Protein AF-A0AAD7M834-F1 (afdb_monomer_lite)

Organism: NCBI:txid1033252

Sequence (300 aa):
MHAADDFVYPERQESPEPPQAIPPSRRATVEEVEDEGDPENFGRFVEPFENEEEGRAPAGTPLETGKTLFERMYADQNAKNGTDFGPFRDEEEWDLARWLMKNVNQTGTDEYLKLPIPQNKKANLSFHNNRAFLKKVDQLPTGPDWTCKIVTAAGNRVNEDDELMSEDLELWMRDPVECIKELLSNPVFREHMAYAPERVYGTKEGHGKSRIVDEMWTAEWWWKLQVQSHRQSRNFGRDELQFKTQSVELATVGPEIRGDSPSFVKHFMCIESQRKMFVSNLSEILMKVKVSVYREVKLK

pLDDT: mean 70.76, std 19.9, range [28.44, 92.31]

Structure (mmCIF, N/CA/C/O backbone):
data_AF-A0AAD7M834-F1
#
_entry.id   AF-A0AAD7M834-F1
#
loop_
_atom_site.group_PDB
_atom_site.id
_atom_site.type_symbol
_atom_site.label_atom_id
_atom_site.label_alt_id
_atom_site.label_comp_id
_atom_site.label_asym_id
_atom_site.label_entity_id
_atom_site.label_seq_id
_atom_site.pdbx_PDB_ins_code
_atom_site.Cartn_x
_atom_site.Cartn_y
_atom_site.Cartn_z
_atom_site.occupancy
_atom_site.B_iso_or_equiv
_atom_site.auth_seq_id
_atom_site.auth_comp_id
_atom_site.auth_asym_id
_atom_site.auth_atom_id
_atom_site.pdbx_PDB_model_num
ATOM 1 N N . MET A 1 1 ? 43.448 111.523 -17.445 1.00 43.75 1 MET A N 1
ATOM 2 C CA . MET A 1 1 ? 43.976 111.013 -18.728 1.00 43.75 1 MET A CA 1
ATOM 3 C C . MET A 1 1 ? 45.212 110.177 -18.419 1.00 43.75 1 MET A C 1
ATOM 5 O O . MET A 1 1 ? 46.326 110.662 -18.464 1.00 43.75 1 MET A O 1
ATOM 9 N N . HIS A 1 2 ? 44.959 108.956 -17.975 1.00 30.45 2 HIS A N 1
ATOM 10 C CA . HIS A 1 2 ? 45.870 107.855 -17.642 1.00 30.45 2 HIS A CA 1
ATOM 11 C C . HIS A 1 2 ? 45.029 106.617 -17.993 1.00 30.45 2 HIS A C 1
ATOM 13 O O . HIS A 1 2 ? 43.816 106.681 -17.800 1.00 30.45 2 HIS A O 1
ATOM 19 N N . ALA A 1 3 ? 45.494 105.498 -18.519 1.00 33.12 3 ALA A N 1
ATOM 20 C CA . ALA A 1 3 ? 46.787 104.932 -18.886 1.00 33.12 3 ALA A CA 1
ATOM 21 C C . ALA A 1 3 ? 46.416 103.897 -19.988 1.00 33.12 3 ALA A C 1
ATOM 23 O O . ALA A 1 3 ? 45.283 103.418 -20.008 1.00 33.12 3 ALA A O 1
ATOM 24 N N . ALA A 1 4 ? 47.168 103.720 -21.069 1.00 38.19 4 ALA A N 1
ATOM 25 C CA . ALA A 1 4 ? 48.427 102.984 -21.121 1.00 38.19 4 ALA A CA 1
ATOM 26 C C . ALA A 1 4 ? 48.339 101.581 -20.482 1.00 38.19 4 ALA A C 1
ATOM 28 O O . ALA A 1 4 ? 48.066 101.443 -19.293 1.00 38.19 4 ALA A O 1
ATOM 29 N N . ASP A 1 5 ? 48.643 100.614 -21.345 1.00 36.84 5 ASP A N 1
ATOM 30 C CA . ASP A 1 5 ? 49.403 99.395 -21.087 1.00 36.84 5 ASP A CA 1
ATOM 31 C C . ASP A 1 5 ? 48.684 98.161 -20.526 1.00 36.84 5 ASP A C 1
ATOM 33 O O . ASP A 1 5 ? 48.291 98.067 -19.366 1.00 36.84 5 ASP A O 1
ATOM 37 N N . ASP A 1 6 ? 48.557 97.187 -21.434 1.00 46.09 6 ASP A N 1
ATOM 38 C CA . ASP A 1 6 ? 49.181 95.866 -21.337 1.00 46.09 6 ASP A CA 1
ATOM 39 C C . ASP A 1 6 ? 49.356 95.284 -19.931 1.00 46.09 6 ASP A C 1
ATOM 41 O O . ASP A 1 6 ? 50.267 95.651 -19.189 1.00 46.09 6 ASP A O 1
ATOM 45 N N . PHE A 1 7 ? 48.616 94.206 -19.655 1.00 33.44 7 PHE A N 1
ATOM 46 C CA . PHE A 1 7 ? 49.244 93.060 -19.006 1.00 33.44 7 PHE A CA 1
ATOM 47 C C . PHE A 1 7 ? 48.598 91.732 -19.415 1.00 33.44 7 PHE A C 1
ATOM 49 O O . PHE A 1 7 ? 47.381 91.554 -19.395 1.00 33.44 7 PHE A O 1
ATOM 56 N N . VAL A 1 8 ? 49.471 90.807 -19.802 1.00 39.09 8 VAL A N 1
ATOM 57 C CA . VAL A 1 8 ? 49.214 89.445 -20.273 1.00 39.09 8 VAL A CA 1
ATOM 58 C C . VAL A 1 8 ? 48.959 88.506 -19.082 1.00 39.09 8 VAL A C 1
ATOM 60 O O . VAL A 1 8 ? 49.712 88.509 -18.114 1.00 39.09 8 VAL A O 1
ATOM 63 N N . TYR A 1 9 ? 47.870 87.741 -19.226 1.00 39.50 9 TYR A N 1
ATOM 64 C CA . TYR A 1 9 ? 47.343 86.527 -18.570 1.00 39.50 9 TYR A CA 1
ATOM 65 C C . TYR A 1 9 ? 47.918 85.991 -17.246 1.00 39.50 9 TYR A C 1
ATOM 67 O O . TYR A 1 9 ? 49.121 85.814 -17.069 1.00 39.50 9 TYR A O 1
ATOM 75 N N . PRO A 1 10 ? 47.004 85.442 -16.429 1.00 36.62 10 PRO A N 1
ATOM 76 C CA . PRO A 1 10 ? 47.125 84.033 -16.070 1.00 36.62 10 PRO A CA 1
ATOM 77 C C . PRO A 1 10 ? 45.931 83.198 -16.544 1.00 36.62 10 PRO A C 1
ATOM 79 O O . PRO A 1 10 ? 44.777 83.624 -16.551 1.00 36.62 10 PRO A O 1
ATOM 82 N N . GLU A 1 11 ? 46.256 81.981 -16.954 1.00 41.50 11 GLU A N 1
ATOM 83 C CA . GLU A 1 11 ? 45.345 80.984 -17.484 1.00 41.50 11 GLU A CA 1
ATOM 84 C C . GLU A 1 11 ? 44.675 80.166 -16.367 1.00 41.50 11 GLU A C 1
ATOM 86 O O . GLU A 1 11 ? 45.295 79.821 -15.361 1.00 41.50 11 GLU A O 1
ATOM 91 N N . ARG A 1 12 ? 43.426 79.787 -16.663 1.00 40.38 12 ARG A N 1
ATOM 92 C CA . ARG A 1 12 ? 42.650 78.649 -16.149 1.00 40.38 12 ARG A CA 1
ATOM 93 C C . ARG A 1 12 ? 41.970 78.782 -14.778 1.00 40.38 12 ARG A C 1
ATOM 95 O O . ARG A 1 12 ? 42.519 78.433 -13.739 1.00 40.38 12 ARG A O 1
ATOM 102 N N . GLN A 1 13 ? 40.663 79.032 -14.845 1.00 33.34 13 GLN A N 1
ATOM 103 C CA . GLN A 1 13 ? 39.681 78.179 -14.169 1.00 33.34 13 GLN A CA 1
ATOM 104 C C . GLN A 1 13 ? 38.614 77.774 -15.195 1.00 33.34 13 GLN A C 1
ATOM 106 O O . GLN A 1 13 ? 37.904 78.623 -15.730 1.00 33.34 13 GLN A O 1
ATOM 111 N N . GLU A 1 14 ? 38.555 76.481 -15.523 1.00 43.56 14 GLU A N 1
ATOM 112 C CA . GLU A 1 14 ? 37.453 75.909 -16.301 1.00 43.56 14 GLU A CA 1
ATOM 113 C C . GLU A 1 14 ? 36.142 76.078 -15.521 1.00 43.56 14 GLU A C 1
ATOM 115 O O . GLU A 1 14 ? 36.069 75.830 -14.317 1.00 43.56 14 GLU A O 1
ATOM 120 N N . SER A 1 15 ? 35.125 76.569 -16.231 1.00 43.34 15 SER A N 1
ATOM 121 C CA . SER A 1 15 ? 33.755 76.741 -15.747 1.00 43.34 15 SER A CA 1
ATOM 122 C C . SER A 1 15 ? 33.087 75.394 -15.428 1.00 43.34 15 SER A C 1
ATOM 124 O O . SER A 1 15 ? 33.488 74.367 -15.973 1.00 43.34 15 SER A O 1
ATOM 126 N N . PRO A 1 16 ? 32.073 75.386 -14.545 1.00 42.94 16 PRO A N 1
ATOM 127 C CA . PRO A 1 16 ? 31.592 74.176 -13.891 1.00 42.94 16 PRO A CA 1
ATOM 128 C C . PRO A 1 16 ? 30.799 73.272 -14.838 1.00 42.94 16 PRO A C 1
ATOM 130 O O . PRO A 1 16 ? 29.884 73.721 -15.531 1.00 42.94 16 PRO A O 1
ATOM 133 N N . GLU A 1 17 ? 31.120 71.980 -14.810 1.00 44.25 17 GLU A N 1
ATOM 134 C CA . GLU A 1 17 ? 30.307 70.931 -15.420 1.00 44.25 17 GLU A CA 1
ATOM 135 C C . GLU A 1 17 ? 28.978 70.767 -14.639 1.00 44.25 17 GLU A C 1
ATOM 137 O O . GLU A 1 17 ? 28.987 70.743 -13.403 1.00 44.25 17 GLU A O 1
ATOM 142 N N . PRO A 1 18 ? 27.822 70.684 -15.325 1.00 49.03 18 PRO A N 1
ATOM 143 C CA . PRO A 1 18 ? 26.507 70.498 -14.705 1.00 49.03 18 PRO A CA 1
ATOM 144 C C . PRO A 1 18 ? 26.329 69.095 -14.067 1.00 49.03 18 PRO A C 1
ATOM 146 O O . PRO A 1 18 ? 27.064 68.163 -14.384 1.00 49.03 18 PRO A O 1
ATOM 149 N N . PRO A 1 19 ? 25.374 68.937 -13.127 1.00 46.00 19 PRO A N 1
ATOM 150 C CA . PRO A 1 19 ? 25.496 68.055 -11.961 1.00 46.00 19 PRO A CA 1
ATOM 151 C C . PRO A 1 19 ? 25.431 66.543 -12.223 1.00 46.00 19 PRO A C 1
ATOM 153 O O . PRO A 1 19 ? 24.662 66.047 -13.044 1.00 46.00 19 PRO A O 1
ATOM 156 N N . GLN A 1 20 ? 26.200 65.815 -11.406 1.00 42.91 20 GLN A N 1
ATOM 157 C CA . GLN A 1 20 ? 26.278 64.358 -11.354 1.00 42.91 20 GLN A CA 1
ATOM 158 C C . GLN A 1 20 ? 25.002 63.672 -10.822 1.00 42.91 20 GLN A C 1
ATOM 160 O O . GLN A 1 20 ? 24.397 64.106 -9.845 1.00 42.91 20 GLN A O 1
ATOM 165 N N . ALA A 1 21 ? 24.718 62.527 -11.454 1.00 42.59 21 ALA A N 1
ATOM 166 C CA . ALA A 1 21 ? 24.094 61.293 -10.961 1.00 42.59 21 ALA A CA 1
ATOM 167 C C . ALA A 1 21 ? 22.725 61.360 -10.250 1.00 42.59 21 ALA A C 1
ATOM 169 O O . ALA A 1 21 ? 22.626 61.477 -9.030 1.00 42.59 21 ALA A O 1
ATOM 170 N N . ILE A 1 22 ? 21.667 61.056 -11.011 1.00 45.75 22 ILE A N 1
ATOM 171 C CA . ILE A 1 22 ? 20.487 60.369 -10.465 1.00 45.75 22 ILE A CA 1
ATOM 172 C C . ILE A 1 22 ? 20.810 58.861 -10.483 1.00 45.75 22 ILE A C 1
ATOM 174 O O . ILE A 1 22 ? 21.194 58.350 -11.538 1.00 45.75 22 ILE A O 1
ATOM 178 N N . PRO A 1 23 ? 20.709 58.134 -9.354 1.00 43.78 23 PRO A N 1
ATOM 179 C CA . PRO A 1 23 ? 21.018 56.706 -9.310 1.00 43.78 23 PRO A CA 1
ATOM 180 C C . PRO A 1 23 ? 20.071 55.905 -10.220 1.00 43.78 23 PRO A C 1
ATOM 182 O O . PRO A 1 23 ? 18.910 56.295 -10.382 1.00 43.78 23 PRO A O 1
ATOM 185 N N . PRO A 1 24 ? 20.524 54.775 -10.799 1.00 44.12 24 PRO A N 1
ATOM 186 C CA . PRO A 1 24 ? 19.684 53.963 -11.663 1.00 44.12 24 PRO A CA 1
ATOM 187 C C . PRO A 1 24 ? 18.458 53.487 -10.884 1.00 44.12 24 PRO A C 1
ATOM 189 O O . PRO A 1 24 ? 18.555 52.837 -9.841 1.00 44.12 24 PRO A O 1
ATOM 192 N N . SER A 1 25 ? 17.289 53.838 -11.411 1.00 43.69 25 SER A N 1
ATOM 193 C CA . SER A 1 25 ? 16.015 53.280 -10.990 1.00 43.69 25 SER A CA 1
ATOM 194 C C . SER A 1 25 ? 16.097 51.753 -11.048 1.00 43.69 25 SER A C 1
ATOM 196 O O . SER A 1 25 ? 16.336 51.176 -12.106 1.00 43.69 25 SER A O 1
ATOM 198 N N . ARG A 1 26 ? 15.881 51.086 -9.911 1.00 48.75 26 ARG A N 1
ATOM 199 C CA . ARG A 1 26 ? 15.680 49.631 -9.816 1.00 48.75 26 ARG A CA 1
ATOM 200 C C . ARG A 1 26 ? 14.283 49.246 -10.314 1.00 48.75 26 ARG A C 1
ATOM 202 O O . ARG A 1 26 ? 13.520 48.603 -9.596 1.00 48.75 26 ARG A O 1
ATOM 209 N N . ARG A 1 27 ? 13.916 49.676 -11.519 1.00 42.44 27 ARG A N 1
ATOM 210 C CA . ARG A 1 27 ? 12.723 49.175 -12.204 1.00 42.44 27 ARG A CA 1
ATOM 211 C C . ARG A 1 27 ? 13.181 48.199 -13.269 1.00 42.44 27 ARG A C 1
ATOM 213 O O . ARG A 1 27 ? 13.916 48.579 -14.169 1.00 42.44 27 ARG A O 1
ATOM 220 N N . ALA A 1 28 ? 12.758 46.950 -13.120 1.00 33.91 28 ALA A N 1
ATOM 221 C CA . ALA A 1 28 ? 12.917 45.937 -14.144 1.00 33.91 28 ALA A CA 1
ATOM 222 C C . ALA A 1 28 ? 12.207 46.407 -15.421 1.00 33.91 28 ALA A C 1
ATOM 224 O O . ALA A 1 28 ? 10.997 46.637 -15.411 1.00 33.91 28 ALA A O 1
ATOM 225 N N . THR A 1 29 ? 12.968 46.590 -16.493 1.00 42.19 29 THR A N 1
ATOM 226 C CA . THR A 1 29 ? 12.444 46.690 -17.853 1.00 42.19 29 THR A CA 1
ATOM 227 C C . THR A 1 29 ? 12.335 45.262 -18.374 1.00 42.19 29 THR A C 1
ATOM 229 O O . THR A 1 29 ? 13.333 44.548 -18.413 1.00 42.19 29 THR A O 1
ATOM 232 N N . VAL A 1 30 ? 11.118 44.828 -18.691 1.00 38.31 30 VAL A N 1
ATOM 233 C CA . VAL A 1 30 ? 10.863 43.557 -19.376 1.00 38.31 30 VAL A CA 1
ATOM 234 C C . VAL A 1 30 ? 11.116 43.817 -20.857 1.00 38.31 30 VAL A C 1
ATOM 236 O O . VAL A 1 30 ? 10.394 44.607 -21.461 1.00 38.31 30 VAL A O 1
ATOM 239 N N . GLU A 1 31 ? 12.166 43.224 -21.421 1.00 44.56 31 GLU A N 1
ATOM 240 C CA . GLU A 1 31 ? 12.222 43.022 -22.870 1.00 44.56 31 GLU A CA 1
ATOM 241 C C . GLU A 1 31 ? 11.173 41.958 -23.213 1.00 44.56 31 GLU A C 1
ATOM 243 O O . GLU A 1 31 ? 11.179 40.874 -22.625 1.00 44.56 31 GLU A O 1
ATOM 248 N N . GLU A 1 32 ? 10.236 42.282 -24.107 1.00 46.28 32 GLU A N 1
ATOM 249 C CA . GLU A 1 32 ? 9.358 41.281 -24.713 1.00 46.28 32 GLU A CA 1
ATOM 250 C C . GLU A 1 32 ? 10.222 40.380 -25.598 1.00 46.28 32 GLU A C 1
ATOM 252 O O . GLU A 1 32 ? 10.654 40.769 -26.682 1.00 46.28 32 GLU A O 1
ATOM 257 N N . VAL A 1 33 ? 10.515 39.183 -25.095 1.00 50.09 33 VAL A N 1
ATOM 258 C CA . VAL A 1 33 ? 10.986 38.069 -25.914 1.00 50.09 33 VAL A CA 1
ATOM 259 C C . VAL A 1 33 ? 9.776 37.600 -26.719 1.00 50.09 33 VAL A C 1
ATOM 261 O O . VAL A 1 33 ? 8.712 37.391 -26.137 1.00 50.09 33 VAL A O 1
ATOM 264 N N . GLU A 1 34 ? 9.908 37.484 -28.043 1.00 40.78 34 GLU A N 1
ATOM 265 C CA . GLU A 1 34 ? 8.878 36.853 -28.872 1.00 40.78 34 GLU A CA 1
ATOM 266 C C . GLU A 1 34 ? 8.573 35.464 -28.293 1.00 40.78 34 GLU A C 1
ATOM 268 O O . GLU A 1 34 ? 9.474 34.644 -28.117 1.00 40.78 34 GLU A O 1
ATOM 273 N N . ASP A 1 35 ? 7.309 35.245 -27.931 1.00 47.53 35 ASP A N 1
ATOM 274 C CA . ASP A 1 35 ? 6.826 34.025 -27.285 1.00 47.53 35 ASP A CA 1
ATOM 275 C C . ASP A 1 35 ? 6.814 32.892 -28.330 1.00 47.53 35 ASP A C 1
ATOM 277 O O . ASP A 1 35 ? 5.807 32.613 -28.989 1.00 47.53 35 ASP A O 1
ATOM 281 N N . GLU A 1 36 ? 7.979 32.284 -28.572 1.00 53.91 36 GLU A N 1
ATOM 282 C CA . GLU A 1 36 ? 8.093 31.056 -29.357 1.00 53.91 36 GLU A CA 1
ATOM 283 C C . GLU A 1 36 ? 7.497 29.886 -28.565 1.00 53.91 36 GLU A C 1
ATOM 285 O O . GLU A 1 36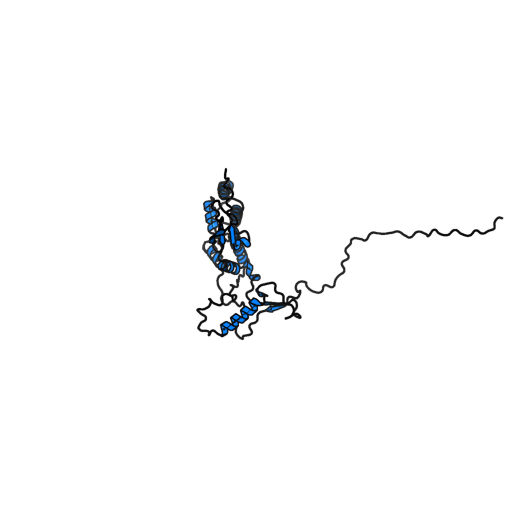 ? 8.197 29.130 -27.897 1.00 53.91 36 GLU A O 1
ATOM 290 N N . GLY A 1 37 ? 6.187 29.707 -28.723 1.00 46.44 37 GLY A N 1
ATOM 291 C CA . GLY A 1 37 ? 5.510 28.429 -28.537 1.00 46.44 37 GLY A CA 1
ATOM 292 C C . GLY A 1 37 ? 5.131 28.073 -27.099 1.00 46.44 37 GLY A C 1
ATOM 293 O O . GLY A 1 37 ? 5.890 28.209 -26.149 1.00 46.44 37 GLY A O 1
ATOM 294 N N . ASP A 1 38 ? 3.917 27.545 -26.985 1.00 43.41 38 ASP A N 1
ATOM 295 C CA . ASP A 1 38 ? 3.348 26.916 -25.797 1.00 43.41 38 ASP A CA 1
ATOM 296 C C . ASP A 1 38 ? 4.369 25.994 -25.073 1.00 43.41 38 ASP A C 1
ATOM 298 O O . ASP A 1 38 ? 4.864 25.033 -25.679 1.00 43.41 38 ASP A O 1
ATOM 302 N N . PRO A 1 39 ? 4.711 26.249 -23.793 1.00 44.94 39 PRO A N 1
ATOM 303 C CA . PRO A 1 39 ? 5.730 25.498 -23.056 1.00 44.94 39 PRO A CA 1
ATOM 304 C C . PRO A 1 39 ? 5.353 24.035 -22.758 1.00 44.94 39 PRO A C 1
ATOM 306 O O . PRO A 1 39 ? 6.170 23.302 -22.196 1.00 44.94 39 PRO A O 1
ATOM 309 N N . GLU A 1 40 ? 4.162 23.567 -23.141 1.00 48.12 40 GLU A N 1
ATOM 310 C CA . GLU A 1 40 ? 3.735 22.178 -22.925 1.00 48.12 40 GLU A CA 1
ATOM 311 C C . GLU A 1 40 ? 4.272 21.167 -23.961 1.00 48.12 40 GLU A C 1
ATOM 313 O O . GLU A 1 40 ? 4.114 19.962 -23.766 1.00 48.12 40 GLU A O 1
ATOM 318 N N . ASN A 1 41 ? 4.965 21.597 -25.028 1.00 47.25 41 ASN A N 1
ATOM 319 C CA . ASN A 1 41 ? 5.434 20.689 -26.090 1.00 47.25 41 ASN A CA 1
ATOM 320 C C . ASN A 1 41 ? 6.935 20.799 -26.424 1.00 47.25 41 ASN A C 1
ATOM 322 O O . ASN A 1 41 ? 7.334 20.822 -27.592 1.00 47.25 41 ASN A O 1
ATOM 326 N N . PHE A 1 42 ? 7.801 20.804 -25.408 1.00 49.34 42 PHE A N 1
ATOM 327 C CA . PHE A 1 42 ? 9.224 20.517 -25.618 1.00 49.34 42 PHE A CA 1
ATOM 328 C C . PHE A 1 42 ? 9.421 19.041 -26.039 1.00 49.34 42 PHE A C 1
ATOM 330 O O . PHE A 1 42 ? 9.622 18.154 -25.216 1.00 49.34 42 PHE A O 1
ATOM 337 N N . GLY A 1 43 ? 9.369 18.768 -27.345 1.00 62.16 43 GLY A N 1
ATOM 338 C CA . GLY A 1 43 ? 10.177 17.749 -28.032 1.00 62.16 43 GLY A CA 1
ATOM 339 C C . GLY A 1 43 ? 9.942 16.253 -27.762 1.00 62.16 43 GLY A C 1
ATOM 340 O O . GLY A 1 43 ? 10.556 15.438 -28.444 1.00 62.16 43 GLY A O 1
ATOM 341 N N . ARG A 1 44 ? 9.076 15.823 -26.840 1.00 81.56 44 ARG A N 1
ATOM 342 C CA . ARG A 1 44 ? 8.930 14.388 -26.515 1.00 81.56 44 ARG A CA 1
ATOM 343 C C . ARG A 1 44 ? 8.188 13.622 -27.620 1.00 81.56 44 ARG A C 1
ATOM 345 O O . ARG A 1 44 ? 6.966 13.529 -27.625 1.00 81.56 44 ARG A O 1
ATOM 352 N N . PHE A 1 45 ? 8.928 13.044 -28.562 1.00 87.44 45 PHE A N 1
ATOM 353 C CA . PHE A 1 45 ? 8.375 12.165 -29.591 1.00 87.44 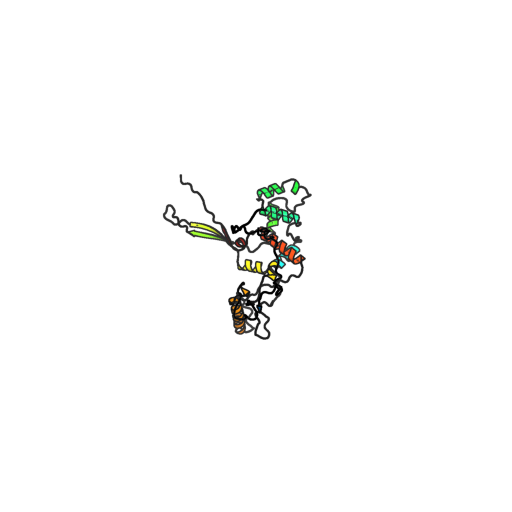45 PHE A CA 1
ATOM 354 C C . PHE A 1 45 ? 8.299 10.729 -29.064 1.00 87.44 45 PHE A C 1
ATOM 356 O O . PHE A 1 45 ? 9.329 10.136 -28.742 1.00 87.44 45 PHE A O 1
ATOM 363 N N . VAL A 1 46 ? 7.085 10.180 -28.983 1.00 88.19 46 VAL A N 1
ATOM 364 C CA . VAL A 1 46 ? 6.822 8.807 -28.533 1.00 88.19 46 VAL A CA 1
ATOM 365 C C . VAL A 1 46 ? 6.530 7.925 -29.744 1.00 88.19 46 VAL A C 1
ATOM 367 O O . VAL A 1 46 ? 5.584 8.164 -30.490 1.00 88.19 46 VAL A O 1
ATOM 370 N N . GLU A 1 47 ? 7.351 6.900 -29.932 1.00 89.12 47 GLU A N 1
ATOM 371 C CA . GLU A 1 47 ? 7.134 5.794 -30.858 1.00 89.12 47 GLU A CA 1
ATOM 372 C C . GLU A 1 47 ? 6.516 4.624 -30.067 1.00 89.12 47 GLU A C 1
ATOM 374 O O . GLU A 1 47 ? 7.206 4.015 -29.235 1.00 89.12 47 GLU A O 1
ATOM 379 N N . PRO A 1 48 ? 5.218 4.324 -30.270 1.00 87.12 48 PRO A N 1
ATOM 380 C CA . PRO A 1 48 ? 4.558 3.213 -29.598 1.00 87.12 48 PRO A CA 1
ATOM 381 C C . PRO A 1 48 ? 5.034 1.871 -30.164 1.00 87.12 48 PRO A C 1
ATOM 383 O O . PRO A 1 48 ? 5.471 1.774 -31.311 1.00 87.12 48 PRO A O 1
ATOM 386 N N . PHE A 1 49 ? 4.921 0.806 -29.371 1.00 84.44 49 PHE A N 1
ATOM 387 C CA . PHE A 1 49 ? 5.162 -0.547 -29.866 1.00 84.44 49 PHE A CA 1
ATOM 388 C C . PHE A 1 49 ? 4.026 -1.002 -30.788 1.00 84.44 49 PHE A C 1
ATOM 390 O O . PHE A 1 49 ? 2.962 -1.424 -30.330 1.00 84.44 49 PHE A O 1
ATOM 397 N N . GLU A 1 50 ? 4.265 -0.943 -32.094 1.00 80.44 50 GLU A N 1
ATOM 398 C CA . GLU A 1 50 ? 3.354 -1.477 -33.103 1.00 80.44 50 GLU A CA 1
ATOM 399 C C . GLU A 1 50 ? 3.665 -2.951 -33.387 1.00 80.44 50 GLU A C 1
ATOM 401 O O . GLU A 1 50 ? 4.819 -3.358 -33.543 1.00 80.44 50 GLU A O 1
ATOM 406 N N . ASN A 1 51 ? 2.621 -3.777 -33.465 1.00 68.44 51 ASN A N 1
ATOM 407 C CA . ASN A 1 51 ? 2.780 -5.153 -33.912 1.00 68.44 51 ASN A CA 1
ATOM 408 C C . ASN A 1 51 ? 2.825 -5.185 -35.440 1.00 68.44 51 ASN A C 1
ATOM 410 O O . ASN A 1 51 ? 1.835 -4.879 -36.095 1.00 68.44 51 ASN A O 1
ATOM 414 N N . GLU A 1 52 ? 3.936 -5.649 -36.000 1.00 65.00 52 GLU A N 1
ATOM 415 C CA . GLU A 1 52 ? 4.113 -5.796 -37.453 1.00 65.00 52 GLU A CA 1
ATOM 416 C C . GLU A 1 52 ? 3.310 -6.972 -38.063 1.00 65.00 52 GLU A C 1
ATOM 418 O O . GLU A 1 52 ? 3.353 -7.197 -39.269 1.00 65.00 52 GLU A O 1
ATOM 423 N N . GLU A 1 53 ? 2.598 -7.762 -37.249 1.00 64.06 53 GLU A N 1
ATOM 424 C CA . GLU A 1 53 ? 1.870 -8.961 -37.686 1.00 64.06 53 GLU A CA 1
ATOM 425 C C . GLU A 1 53 ? 0.364 -8.679 -37.821 1.00 64.06 53 GLU A C 1
ATOM 427 O O . GLU A 1 53 ? -0.321 -8.394 -36.833 1.00 64.06 53 GLU A O 1
ATOM 432 N N . GLU A 1 54 ? -0.156 -8.788 -39.049 1.00 57.78 54 GLU A N 1
ATOM 433 C CA . GLU A 1 54 ? -1.579 -8.600 -39.349 1.00 57.78 54 GLU A CA 1
ATOM 434 C C . GLU A 1 54 ? -2.459 -9.523 -38.487 1.00 57.78 54 GLU A C 1
ATOM 436 O O . GLU A 1 54 ? -2.316 -10.746 -38.487 1.00 57.78 54 GLU A O 1
ATOM 441 N N . GLY A 1 55 ? -3.395 -8.923 -37.743 1.00 61.75 55 GLY A N 1
ATOM 442 C CA . GLY A 1 55 ? -4.363 -9.640 -36.908 1.00 61.75 55 GLY A CA 1
ATOM 443 C C . GLY A 1 55 ? -3.963 -9.841 -35.442 1.00 61.75 55 GLY A C 1
ATOM 444 O O . GLY A 1 55 ? -4.756 -10.408 -34.687 1.00 61.75 55 GLY A O 1
ATOM 445 N N . ARG A 1 56 ? -2.789 -9.366 -34.997 1.00 68.38 56 ARG A N 1
ATOM 446 C CA . ARG A 1 56 ? -2.401 -9.396 -33.576 1.00 68.38 56 ARG A CA 1
ATOM 447 C C . ARG A 1 56 ? -2.649 -8.046 -32.895 1.00 68.38 56 ARG A C 1
ATOM 449 O O . ARG A 1 56 ? -2.073 -7.033 -33.281 1.00 68.38 56 ARG A O 1
ATOM 456 N N . ALA A 1 57 ? -3.447 -8.049 -31.827 1.00 70.81 57 ALA A N 1
ATOM 457 C CA . ALA A 1 57 ? -3.750 -6.852 -31.042 1.00 70.81 57 ALA A CA 1
ATOM 458 C C . ALA A 1 57 ? -2.483 -6.220 -30.425 1.00 70.81 57 ALA A C 1
ATOM 460 O O . ALA A 1 57 ? -1.655 -6.986 -29.920 1.00 70.81 57 ALA A O 1
ATOM 461 N N . PRO A 1 58 ? -2.328 -4.877 -30.441 1.00 78.94 58 PRO A N 1
ATOM 462 C CA . PRO A 1 58 ? -1.161 -4.166 -29.905 1.00 78.94 58 PRO A CA 1
ATOM 463 C C . PRO A 1 58 ? -0.739 -4.623 -28.504 1.00 78.94 58 PRO A C 1
ATOM 465 O O . PRO A 1 58 ? -1.564 -5.096 -27.714 1.00 78.94 58 PRO A O 1
ATOM 468 N N . ALA A 1 59 ? 0.543 -4.457 -28.171 1.00 82.00 59 ALA A N 1
ATOM 469 C CA . ALA A 1 59 ? 1.018 -4.670 -26.804 1.00 82.00 59 ALA A CA 1
ATOM 470 C C . ALA A 1 59 ? 0.180 -3.851 -25.804 1.00 82.00 59 ALA A C 1
ATOM 472 O O . ALA A 1 59 ? -0.219 -2.729 -26.100 1.00 82.00 59 ALA A O 1
ATOM 473 N N . GLY A 1 60 ? -0.114 -4.429 -24.638 1.00 78.31 60 GLY A N 1
ATOM 474 C CA . GLY A 1 60 ? -0.960 -3.790 -23.629 1.00 78.31 60 GLY A CA 1
ATOM 475 C C . GLY A 1 60 ? -2.466 -3.836 -23.913 1.00 78.31 60 GLY A C 1
ATOM 476 O O . GLY A 1 60 ? -3.230 -3.368 -23.079 1.00 78.31 60 GLY A O 1
ATOM 477 N N . THR A 1 61 ? -2.924 -4.423 -25.029 1.00 81.19 61 THR A N 1
ATOM 478 C CA . THR A 1 61 ? -4.369 -4.589 -25.268 1.00 81.19 61 THR A CA 1
ATOM 479 C C . THR A 1 61 ? -4.982 -5.529 -24.220 1.00 81.19 61 THR A C 1
ATOM 481 O O . THR A 1 61 ? -4.501 -6.661 -24.080 1.00 81.19 61 THR A O 1
ATOM 484 N N . PRO A 1 62 ? -6.067 -5.130 -23.530 1.00 78.06 62 PRO A N 1
ATOM 485 C CA . PRO A 1 62 ? -6.765 -6.000 -22.591 1.00 78.06 62 PRO A CA 1
ATOM 486 C C . PRO A 1 62 ? -7.262 -7.279 -23.258 1.00 78.06 62 PRO A C 1
ATOM 488 O O . PRO A 1 62 ? -7.996 -7.235 -24.246 1.00 78.06 62 PRO A O 1
ATOM 491 N N . LEU A 1 63 ? -6.886 -8.424 -22.689 1.00 79.62 63 LEU A N 1
ATOM 492 C CA . LEU A 1 63 ? -7.358 -9.736 -23.144 1.00 79.62 63 LEU A CA 1
ATOM 493 C C . LEU A 1 63 ? -8.696 -10.117 -22.505 1.00 79.62 63 LEU A C 1
ATOM 495 O O . LEU A 1 63 ? -9.535 -10.746 -23.145 1.00 79.62 63 LEU A O 1
ATOM 499 N N . GLU A 1 64 ? -8.894 -9.734 -21.245 1.00 79.00 64 GLU A N 1
ATOM 500 C CA . GLU A 1 64 ? -10.077 -10.059 -20.457 1.00 79.00 64 GLU A CA 1
ATOM 501 C C . GLU A 1 64 ? -10.356 -8.939 -19.450 1.00 79.00 64 GLU A C 1
ATOM 503 O O . GLU A 1 64 ? -9.451 -8.225 -19.016 1.00 79.00 64 GLU A O 1
ATOM 508 N N . THR A 1 65 ? -11.621 -8.790 -19.066 1.00 80.25 65 THR A N 1
ATOM 509 C CA . THR A 1 65 ? -12.043 -7.912 -17.973 1.00 80.25 65 THR A CA 1
ATOM 510 C C . THR A 1 65 ? -12.279 -8.733 -16.713 1.00 80.25 65 THR A C 1
ATOM 512 O O . THR A 1 65 ? -13.109 -9.641 -16.715 1.00 80.25 65 THR A O 1
ATOM 515 N N . GLY A 1 66 ? -11.608 -8.380 -15.620 1.00 80.19 66 GLY A N 1
ATOM 516 C CA . GLY A 1 66 ? -11.776 -9.027 -14.322 1.00 80.19 66 GLY A CA 1
ATOM 517 C C . GLY A 1 66 ? -11.898 -8.010 -13.196 1.00 80.19 66 GLY A C 1
ATOM 518 O O . GLY A 1 66 ? -11.508 -6.857 -13.350 1.00 80.19 66 GLY A O 1
ATOM 519 N N . LYS A 1 67 ? -12.425 -8.454 -12.047 1.00 81.94 67 LYS A N 1
ATOM 520 C CA . LYS A 1 67 ? -12.492 -7.607 -10.851 1.00 81.94 67 LYS A CA 1
ATOM 521 C C . LYS A 1 67 ? -11.127 -7.494 -10.182 1.00 81.94 67 LYS A C 1
ATOM 523 O O . LYS A 1 67 ? -10.556 -8.533 -9.810 1.00 81.94 67 LYS A O 1
ATOM 528 N N . THR A 1 68 ? -10.660 -6.268 -9.960 1.00 84.88 68 THR A N 1
ATOM 529 C CA . THR A 1 68 ? -9.409 -5.989 -9.235 1.00 84.88 68 THR A CA 1
ATOM 530 C C . THR A 1 68 ? -9.525 -6.345 -7.752 1.00 84.88 68 THR A C 1
ATOM 532 O O . THR A 1 68 ? -10.624 -6.551 -7.227 1.00 84.88 68 THR A O 1
ATOM 535 N N . LEU A 1 69 ? -8.391 -6.423 -7.046 1.00 84.06 69 LEU A N 1
ATOM 536 C CA . LEU A 1 69 ? -8.381 -6.638 -5.593 1.00 84.06 69 LEU A CA 1
ATOM 537 C C . LEU A 1 69 ? -9.226 -5.585 -4.862 1.00 84.06 69 LEU A C 1
ATOM 539 O O . LEU A 1 69 ? -10.054 -5.922 -4.018 1.00 84.06 69 LEU A O 1
ATOM 543 N N . PHE A 1 70 ? -9.045 -4.318 -5.227 1.00 82.75 70 PHE A N 1
ATOM 544 C CA . PHE A 1 70 ? -9.749 -3.200 -4.616 1.00 82.75 70 PHE A CA 1
ATOM 545 C C . PHE A 1 70 ? -11.254 -3.263 -4.904 1.00 82.75 70 PHE A C 1
ATOM 547 O O . PHE A 1 70 ? -12.057 -3.096 -3.990 1.00 82.75 70 PHE A O 1
ATOM 554 N N . GLU A 1 71 ? -11.667 -3.582 -6.132 1.00 84.50 71 GLU A N 1
ATOM 555 C CA . GLU A 1 71 ? -13.090 -3.745 -6.468 1.00 84.50 71 GLU A CA 1
ATOM 556 C C . GLU A 1 71 ? -13.763 -4.870 -5.676 1.00 84.50 71 GLU A C 1
ATOM 558 O O . GLU A 1 71 ? -14.936 -4.761 -5.313 1.00 84.50 71 GLU A O 1
ATOM 563 N N . ARG A 1 72 ? -13.029 -5.949 -5.375 1.00 86.19 72 ARG A N 1
ATOM 564 C CA . ARG A 1 72 ? -13.522 -7.015 -4.490 1.00 86.19 72 ARG A CA 1
ATOM 565 C C . ARG A 1 72 ? -13.659 -6.522 -3.055 1.00 86.19 72 ARG A C 1
ATOM 567 O O . ARG A 1 72 ? -14.710 -6.733 -2.463 1.00 86.19 72 ARG A O 1
ATOM 574 N N . MET A 1 73 ? -12.658 -5.810 -2.531 1.00 83.25 73 MET A N 1
ATOM 575 C CA . MET A 1 73 ? -12.731 -5.206 -1.194 1.00 83.25 73 MET A CA 1
ATOM 576 C C . MET A 1 73 ? -13.934 -4.267 -1.066 1.00 83.25 73 MET A C 1
ATOM 578 O O . MET A 1 73 ? -14.662 -4.336 -0.078 1.00 83.25 73 MET A O 1
ATOM 582 N N . TYR A 1 74 ? -14.183 -3.446 -2.089 1.00 81.31 74 TYR A N 1
ATOM 583 C CA . TYR A 1 74 ? -15.351 -2.573 -2.141 1.00 81.31 74 TYR A CA 1
ATOM 584 C C . TYR A 1 74 ? -16.661 -3.366 -2.104 1.00 81.31 74 TYR A C 1
ATOM 586 O O . TYR A 1 74 ? -17.548 -3.087 -1.296 1.00 81.31 74 TYR A O 1
ATOM 594 N N . ALA A 1 75 ? -16.779 -4.390 -2.954 1.00 83.62 75 ALA A N 1
ATOM 595 C CA . ALA A 1 75 ? -17.958 -5.246 -2.989 1.00 83.62 75 ALA A CA 1
ATOM 596 C C . ALA A 1 75 ? -18.208 -5.938 -1.636 1.00 83.62 75 ALA A C 1
ATOM 598 O O . ALA A 1 75 ? -19.352 -5.993 -1.185 1.00 83.62 75 ALA A O 1
ATOM 599 N N . ASP A 1 76 ? -17.152 -6.405 -0.967 1.00 83.44 76 ASP A N 1
ATOM 600 C CA . ASP A 1 76 ? -17.232 -7.060 0.340 1.00 83.44 76 ASP A CA 1
ATOM 601 C C . ASP A 1 76 ? -17.640 -6.095 1.461 1.00 83.44 76 ASP A C 1
ATOM 603 O O . ASP A 1 76 ? -18.404 -6.478 2.351 1.00 83.44 76 ASP A O 1
ATOM 607 N N . GLN A 1 77 ? -17.159 -4.847 1.437 1.00 79.62 77 GLN A N 1
ATOM 608 C CA . GLN A 1 77 ? -17.571 -3.814 2.396 1.00 79.62 77 GLN A CA 1
ATOM 609 C C . GLN A 1 77 ? -19.047 -3.449 2.213 1.00 79.62 77 GLN A C 1
ATOM 611 O O . GLN A 1 77 ? -19.807 -3.464 3.185 1.00 79.62 77 GLN A O 1
ATOM 616 N N . ASN A 1 78 ? -19.478 -3.232 0.969 1.00 78.00 78 ASN A N 1
ATOM 617 C CA . ASN A 1 78 ? -20.875 -2.936 0.653 1.00 78.00 78 ASN A CA 1
ATOM 618 C C . ASN A 1 78 ? -21.813 -4.091 1.025 1.00 78.00 78 ASN A C 1
ATOM 620 O O . ASN A 1 78 ? -22.883 -3.864 1.586 1.00 78.00 78 ASN A O 1
ATOM 624 N N . ALA A 1 79 ? -21.413 -5.339 0.759 1.00 81.56 79 ALA A N 1
ATOM 625 C CA . ALA A 1 79 ? -22.209 -6.521 1.093 1.00 81.56 79 ALA A CA 1
ATOM 626 C C . ALA A 1 79 ? -22.422 -6.688 2.607 1.00 81.56 79 ALA A C 1
ATOM 628 O O . ALA A 1 79 ? -23.423 -7.261 3.036 1.00 81.56 79 ALA A O 1
ATOM 629 N N . LYS A 1 80 ? -21.505 -6.171 3.432 1.00 76.12 80 LYS A N 1
ATOM 630 C CA . LYS A 1 80 ? -21.601 -6.201 4.899 1.00 76.12 80 LYS A CA 1
ATOM 631 C C . LYS A 1 80 ? -22.428 -5.044 5.478 1.00 76.12 80 LYS A C 1
ATOM 633 O O . LYS A 1 80 ? -22.395 -4.848 6.691 1.00 76.12 80 LYS A O 1
ATOM 638 N N . ASN A 1 81 ? -23.161 -4.290 4.647 1.00 64.31 81 ASN A N 1
ATOM 639 C CA . ASN A 1 81 ? -23.785 -3.009 5.010 1.00 64.31 81 ASN A CA 1
ATOM 640 C C . ASN A 1 81 ? -22.777 -2.037 5.656 1.00 64.31 81 ASN A C 1
ATOM 642 O O . ASN A 1 81 ? -23.140 -1.251 6.533 1.00 64.31 81 ASN A O 1
ATOM 646 N N . GLY A 1 82 ? -21.501 -2.140 5.272 1.00 65.69 82 GLY A N 1
ATOM 647 C CA . GLY A 1 82 ? -20.469 -1.211 5.704 1.00 65.69 82 GLY A CA 1
ATOM 648 C C . GLY A 1 82 ? -20.732 0.173 5.127 1.00 65.69 82 GLY A C 1
ATOM 649 O O . GLY A 1 82 ? -21.365 0.319 4.080 1.00 65.69 82 GLY A O 1
ATOM 650 N N . THR A 1 83 ? -20.257 1.198 5.824 1.00 76.00 83 THR A N 1
ATOM 651 C CA . THR A 1 83 ? -20.178 2.536 5.235 1.00 76.00 83 THR A CA 1
ATOM 652 C C . THR A 1 83 ? -18.926 2.626 4.365 1.00 76.00 83 THR A C 1
ATOM 654 O O . THR A 1 83 ? -18.076 1.732 4.400 1.00 76.00 83 THR A O 1
ATOM 657 N N . ASP A 1 84 ? -18.755 3.730 3.635 1.00 80.75 84 ASP A N 1
ATOM 658 C CA . ASP A 1 84 ? -17.490 4.015 2.939 1.00 80.75 84 ASP A CA 1
ATOM 659 C C . ASP A 1 84 ? -16.276 3.975 3.887 1.00 80.75 84 ASP A C 1
ATOM 661 O O . ASP A 1 84 ? -15.147 3.734 3.470 1.00 80.75 84 ASP A O 1
ATOM 665 N N . PHE A 1 85 ? -16.520 4.150 5.187 1.00 83.88 85 PHE A N 1
ATOM 666 C CA . PHE A 1 85 ? -15.528 4.149 6.251 1.00 83.88 85 PHE A CA 1
ATOM 667 C C . PHE A 1 85 ? -15.363 2.771 6.915 1.00 83.88 85 PHE A C 1
ATOM 669 O O . PHE A 1 85 ? -14.784 2.665 7.992 1.00 83.88 85 PHE A O 1
ATOM 676 N N . GLY A 1 86 ? -15.853 1.695 6.293 1.00 82.81 86 GLY A N 1
ATOM 677 C CA . GLY A 1 86 ? -15.691 0.324 6.776 1.00 82.81 86 GLY A CA 1
ATOM 678 C C . GLY A 1 86 ? -16.615 -0.006 7.961 1.00 82.81 86 GLY A C 1
ATOM 679 O O . GLY A 1 86 ? -17.814 0.273 7.898 1.00 82.81 86 GLY A O 1
ATOM 680 N N . PRO A 1 87 ? -16.114 -0.635 9.046 1.00 86.50 87 PRO A N 1
ATOM 681 C CA . PRO A 1 87 ? -16.931 -1.002 10.204 1.00 86.50 87 PRO A CA 1
ATOM 682 C C . PRO A 1 87 ? -17.317 0.209 11.065 1.00 86.50 87 PRO A C 1
ATOM 684 O O . PRO A 1 87 ? -18.016 0.032 12.065 1.00 86.50 87 PRO A O 1
ATOM 687 N N . PHE A 1 88 ? -16.837 1.411 10.736 1.00 88.94 88 PHE A N 1
ATOM 688 C CA . PHE A 1 88 ? -17.154 2.653 11.433 1.00 88.94 88 PHE A CA 1
ATOM 689 C C . PHE A 1 88 ? -18.455 3.267 10.900 1.00 88.94 88 PHE A C 1
ATOM 691 O O . PHE A 1 88 ? -18.890 3.011 9.776 1.00 88.94 88 PHE A O 1
ATOM 698 N N . ARG A 1 89 ? -19.119 4.040 11.753 1.00 88.44 89 ARG A N 1
ATOM 699 C CA . ARG A 1 89 ? -20.440 4.619 11.513 1.00 88.44 89 ARG A CA 1
ATOM 700 C C . ARG A 1 89 ? -20.402 5.724 10.465 1.00 88.44 89 ARG A C 1
ATOM 702 O O . ARG A 1 89 ? -21.317 5.813 9.659 1.00 88.44 89 ARG A O 1
ATOM 709 N N . ASP A 1 90 ? -19.394 6.582 10.522 1.00 88.06 90 ASP A N 1
ATOM 710 C CA . ASP A 1 90 ? -19.252 7.761 9.673 1.00 88.06 90 ASP A CA 1
ATOM 711 C C . ASP A 1 90 ? -17.790 8.230 9.613 1.00 88.06 90 ASP A C 1
ATOM 713 O O . ASP A 1 90 ? -16.893 7.632 10.215 1.00 88.06 90 ASP A O 1
ATOM 717 N N . GLU A 1 91 ? -17.567 9.302 8.853 1.00 89.00 91 GLU A N 1
ATOM 718 C CA . GLU A 1 91 ? -16.264 9.944 8.678 1.00 89.00 91 GLU A CA 1
ATOM 719 C C . GLU A 1 91 ? -15.691 10.460 10.003 1.00 89.00 91 GLU A C 1
ATOM 721 O O . GLU A 1 91 ? -14.508 10.278 10.271 1.00 89.00 91 GLU A O 1
ATOM 726 N N . GLU A 1 92 ? -16.527 11.043 10.866 1.00 90.12 92 GLU A N 1
ATOM 727 C CA . GLU A 1 92 ? -16.094 11.605 12.151 1.00 90.12 92 GLU A CA 1
ATOM 728 C C . GLU A 1 92 ? -15.572 10.515 13.097 1.00 90.12 92 GLU A C 1
ATOM 730 O O . GLU A 1 92 ? -14.528 10.671 13.738 1.00 90.12 92 GLU A O 1
ATOM 735 N N . GLU A 1 93 ? -16.274 9.380 13.174 1.00 90.88 93 GLU A N 1
ATOM 736 C CA . GLU A 1 93 ? -15.818 8.228 13.946 1.00 90.88 93 GLU A CA 1
ATOM 737 C C . GLU A 1 93 ? -14.535 7.630 13.357 1.00 90.88 93 GLU A C 1
ATOM 739 O O . GLU A 1 93 ? -13.635 7.238 14.108 1.00 90.88 93 GLU A O 1
ATOM 744 N N . TRP A 1 94 ? -14.424 7.578 12.028 1.00 90.88 94 TRP A N 1
ATOM 745 C CA . TRP A 1 94 ? -13.217 7.115 11.351 1.00 90.88 94 TRP A CA 1
ATOM 746 C C . TRP A 1 94 ? -12.010 8.019 11.619 1.00 90.88 94 TRP A C 1
ATOM 748 O O . TRP A 1 94 ? -10.912 7.528 11.888 1.00 90.88 94 TRP A O 1
ATOM 758 N N . ASP A 1 95 ? -12.197 9.334 11.621 1.00 91.19 95 ASP A N 1
ATOM 759 C CA . ASP A 1 95 ? -11.152 10.311 11.931 1.00 91.19 95 ASP A CA 1
ATOM 760 C C . ASP A 1 95 ? -10.642 10.165 13.357 1.00 91.19 95 ASP A C 1
ATOM 762 O O . ASP A 1 95 ? -9.427 10.138 13.591 1.00 91.19 95 ASP A O 1
ATOM 766 N N . LEU A 1 96 ? -11.558 9.980 14.308 1.00 91.56 96 LEU A N 1
ATOM 767 C CA . LEU A 1 96 ? -11.200 9.674 15.685 1.00 91.56 96 LEU A CA 1
ATOM 768 C C . LEU A 1 96 ? -10.436 8.347 15.780 1.00 91.56 96 LEU A C 1
ATOM 770 O O . LEU A 1 96 ? -9.408 8.287 16.454 1.00 91.56 96 LEU A O 1
ATOM 774 N N . ALA A 1 97 ? -10.891 7.298 15.090 1.00 91.12 97 ALA A N 1
ATOM 775 C CA . ALA A 1 97 ? -10.218 6.000 15.058 1.00 91.12 97 ALA A CA 1
ATOM 776 C C . ALA A 1 97 ? -8.786 6.104 14.502 1.00 91.12 97 ALA A C 1
ATOM 778 O O . ALA A 1 97 ? -7.848 5.582 15.112 1.00 91.12 97 ALA A O 1
ATOM 779 N N . ARG A 1 98 ? -8.597 6.828 13.388 1.00 89.88 98 ARG A N 1
ATOM 780 C CA . ARG A 1 98 ? -7.280 7.150 12.806 1.00 89.88 98 ARG A CA 1
ATOM 781 C C . ARG A 1 98 ? -6.389 7.874 13.800 1.00 89.88 98 ARG A C 1
ATOM 783 O O . ARG A 1 98 ? -5.225 7.507 13.968 1.00 89.88 98 ARG A O 1
ATOM 790 N N . TRP A 1 99 ? -6.926 8.891 14.464 1.00 91.50 99 TRP A N 1
ATOM 791 C CA . TRP A 1 99 ? -6.169 9.676 15.427 1.00 91.50 99 TRP A CA 1
ATOM 792 C C . TRP A 1 99 ? -5.762 8.851 16.652 1.00 91.50 99 TRP A C 1
ATOM 794 O O . TRP A 1 99 ? -4.595 8.910 17.045 1.00 91.50 99 TRP A O 1
ATOM 804 N N . LEU A 1 100 ? -6.677 8.051 17.211 1.00 91.81 100 LEU A N 1
ATOM 805 C CA . LEU A 1 100 ? -6.408 7.173 18.353 1.00 91.81 100 LEU A CA 1
ATOM 806 C C . LEU A 1 100 ? -5.311 6.161 18.022 1.00 91.81 100 LEU A C 1
ATOM 808 O O . LEU A 1 100 ? -4.334 6.077 18.757 1.00 91.81 100 LEU A O 1
ATOM 812 N N . MET A 1 101 ? -5.420 5.469 16.883 1.00 89.38 101 MET A N 1
ATOM 813 C CA . MET A 1 101 ? -4.432 4.467 16.463 1.00 89.38 101 MET A CA 1
ATOM 814 C C . MET A 1 101 ? -3.031 5.061 16.278 1.00 89.38 101 MET A C 1
ATOM 816 O O . MET A 1 101 ? -2.031 4.428 16.607 1.00 89.38 101 MET A O 1
ATOM 820 N N . LYS A 1 102 ? -2.949 6.287 15.750 1.00 87.75 102 LYS A N 1
ATOM 821 C CA . LYS A 1 102 ? -1.669 6.937 15.452 1.00 87.75 102 LYS A CA 1
ATOM 822 C C . LYS A 1 102 ? -1.012 7.577 16.677 1.00 87.75 102 LYS A C 1
ATOM 824 O O . LYS A 1 102 ? 0.213 7.621 16.741 1.00 87.75 102 LYS A O 1
ATOM 829 N N . ASN A 1 103 ? -1.797 8.118 17.609 1.00 88.50 103 ASN A N 1
ATOM 830 C CA . ASN A 1 103 ? -1.279 9.019 18.646 1.00 88.50 103 ASN A CA 1
ATOM 831 C C . ASN A 1 103 ? -1.413 8.483 20.073 1.00 88.50 103 ASN A C 1
ATOM 833 O O . ASN A 1 103 ? -0.798 9.040 20.980 1.00 88.50 103 ASN A O 1
ATOM 837 N N . VAL A 1 104 ? -2.213 7.440 20.301 1.00 91.06 104 VAL A N 1
ATOM 838 C CA . VAL A 1 104 ? -2.554 6.983 21.651 1.00 91.06 104 VAL A CA 1
ATOM 839 C C . VAL A 1 104 ? -2.221 5.502 21.803 1.00 91.06 104 VAL A C 1
ATOM 841 O O . VAL A 1 104 ? -2.476 4.686 20.924 1.00 91.06 104 VAL A O 1
ATOM 844 N N . ASN A 1 105 ? -1.636 5.133 22.943 1.00 88.88 105 ASN A N 1
ATOM 845 C CA . ASN A 1 105 ? -1.404 3.727 23.266 1.00 88.88 105 ASN A CA 1
ATOM 846 C C . ASN A 1 105 ? -2.718 3.026 23.682 1.00 88.88 105 ASN A C 1
ATOM 848 O O . ASN A 1 105 ? -3.761 3.657 23.874 1.00 88.88 105 ASN A O 1
ATOM 852 N N . GLN A 1 106 ? -2.680 1.701 23.837 1.00 87.56 106 GLN A N 1
ATOM 853 C CA . GLN A 1 106 ? -3.876 0.913 24.169 1.00 87.56 106 GLN A CA 1
ATOM 854 C C . GLN A 1 106 ? -4.531 1.339 25.494 1.00 87.56 106 GLN A C 1
ATOM 856 O O . GLN A 1 106 ? -5.756 1.431 25.575 1.00 87.56 106 GLN A O 1
ATOM 861 N N . THR A 1 107 ? -3.726 1.637 26.517 1.00 90.38 107 THR A N 1
ATOM 862 C CA . THR A 1 107 ? -4.223 2.070 27.832 1.00 90.38 107 THR A CA 1
ATOM 863 C C . THR A 1 107 ? -4.882 3.443 27.756 1.00 90.38 107 THR A C 1
ATOM 865 O O . THR A 1 107 ? -6.003 3.607 28.222 1.00 90.38 107 THR A O 1
ATOM 868 N N . GLY A 1 108 ? -4.236 4.408 27.102 1.00 90.88 108 GLY A N 1
ATOM 869 C CA . GLY A 1 108 ? -4.761 5.757 26.908 1.00 90.88 108 GLY A CA 1
ATOM 870 C C . GLY A 1 108 ? -6.020 5.768 26.044 1.00 90.88 108 GLY A C 1
ATOM 871 O O . GLY A 1 108 ? -6.917 6.568 26.283 1.00 90.88 108 GLY A O 1
ATOM 872 N N . THR A 1 109 ? -6.137 4.839 25.091 1.00 90.88 109 THR A N 1
ATOM 873 C CA . THR A 1 109 ? -7.373 4.645 24.322 1.00 90.88 109 THR A CA 1
ATOM 874 C C . THR A 1 109 ? -8.503 4.169 25.234 1.00 90.88 109 THR A C 1
ATOM 876 O O . THR A 1 109 ? -9.614 4.688 25.168 1.00 90.88 109 THR A O 1
ATOM 879 N N . ASP A 1 110 ? -8.228 3.220 26.132 1.00 90.69 110 ASP A N 1
ATOM 880 C CA . ASP A 1 110 ? -9.221 2.734 27.093 1.00 90.69 110 ASP A CA 1
ATOM 881 C C . ASP A 1 110 ? -9.620 3.808 28.123 1.00 90.69 110 ASP A C 1
ATOM 883 O O . ASP A 1 110 ? -10.791 3.917 28.481 1.00 90.69 110 ASP A O 1
ATOM 887 N N . GLU A 1 111 ? -8.672 4.634 28.572 1.00 92.06 111 GLU A N 1
ATOM 888 C CA . GLU A 1 111 ? -8.930 5.787 29.444 1.00 92.06 111 GLU A CA 1
ATOM 889 C C . GLU A 1 111 ? -9.757 6.864 28.738 1.00 92.06 111 GLU A C 1
ATOM 891 O O . GLU A 1 111 ? -10.754 7.328 29.292 1.00 92.06 111 GLU A O 1
ATOM 896 N N . TYR A 1 112 ? -9.400 7.212 27.497 1.00 91.44 112 TYR A N 1
ATOM 897 C CA . TYR A 1 112 ? -10.147 8.162 26.676 1.00 91.44 112 TYR A CA 1
ATOM 898 C C . TYR A 1 112 ? -11.601 7.719 26.512 1.00 91.44 112 TYR A C 1
ATOM 900 O O . TYR A 1 112 ? -12.514 8.503 26.759 1.00 91.44 112 TYR A O 1
ATOM 908 N N . LEU A 1 113 ? -11.836 6.446 26.178 1.00 90.56 113 LEU A N 1
ATOM 909 C CA . LEU A 1 113 ? -13.185 5.901 25.985 1.00 90.56 113 LEU A CA 1
ATOM 910 C C . LEU A 1 113 ? -14.012 5.829 27.278 1.00 90.56 113 LEU A C 1
ATOM 912 O O . LEU A 1 113 ? -15.238 5.720 27.217 1.00 90.56 113 LEU A O 1
ATOM 916 N N . LYS A 1 114 ? -13.375 5.935 28.450 1.00 89.38 114 LYS A N 1
ATOM 917 C CA . LYS A 1 114 ? -14.052 6.045 29.751 1.00 89.38 114 LYS A CA 1
ATOM 918 C C . LYS A 1 114 ? -14.411 7.479 30.136 1.00 89.38 114 LYS A C 1
ATOM 920 O O . LYS A 1 114 ? -15.140 7.667 31.109 1.00 89.38 114 LYS A O 1
ATOM 925 N N . LEU A 1 115 ? -13.933 8.489 29.407 1.00 89.69 115 LEU A N 1
ATOM 926 C CA . LEU A 1 115 ? -14.265 9.880 29.704 1.00 89.69 115 LEU A CA 1
ATOM 927 C C . LEU A 1 115 ? -15.764 10.153 29.480 1.00 89.69 115 LEU A C 1
ATOM 929 O O . LEU A 1 115 ? -16.372 9.585 28.567 1.00 89.69 115 LEU A O 1
ATOM 933 N N . PRO A 1 116 ? -16.372 11.084 30.242 1.00 84.31 116 PRO A N 1
ATOM 934 C CA . PRO A 1 116 ? -17.797 11.381 30.115 1.00 84.31 116 PRO A CA 1
ATOM 935 C C . PRO A 1 116 ? -18.208 11.819 28.708 1.00 84.31 116 PRO A C 1
ATOM 937 O O . PRO A 1 116 ? -19.312 11.524 28.277 1.00 84.31 116 PRO A O 1
ATOM 940 N N . ILE A 1 117 ? -17.339 12.521 27.974 1.00 84.06 117 ILE A N 1
ATOM 941 C CA . ILE A 1 117 ? -17.649 13.037 26.632 1.00 84.06 117 ILE A CA 1
ATOM 942 C C . ILE A 1 117 ? -17.933 11.894 25.636 1.00 84.06 117 ILE A C 1
ATOM 944 O O . ILE A 1 117 ? -19.048 11.871 25.112 1.00 84.06 117 ILE A O 1
ATOM 948 N N . PRO A 1 118 ? -17.012 10.939 25.392 1.00 80.94 118 PRO A N 1
ATOM 949 C CA . PRO A 1 118 ? -17.287 9.800 24.514 1.00 80.94 118 PRO A CA 1
ATOM 950 C C . PRO A 1 118 ? -18.350 8.836 25.065 1.00 80.94 118 PRO A C 1
ATOM 952 O O . PRO A 1 118 ? -19.060 8.216 24.274 1.00 80.94 118 PRO A O 1
ATOM 955 N N . GLN A 1 119 ? -18.523 8.737 26.391 1.00 77.31 119 GLN A N 1
ATOM 956 C CA . GLN A 1 119 ? -19.588 7.917 26.992 1.00 77.31 119 GLN A CA 1
ATOM 957 C C . GLN A 1 119 ? -20.983 8.538 26.888 1.00 77.31 119 GLN A C 1
ATOM 959 O O . GLN A 1 119 ? -21.993 7.827 26.857 1.00 77.31 119 GLN A O 1
ATOM 964 N N . ASN A 1 120 ? -21.072 9.865 26.839 1.00 72.12 120 ASN A N 1
ATOM 965 C CA . ASN A 1 120 ? -22.338 10.538 26.628 1.00 72.12 120 ASN A CA 1
ATOM 966 C C . ASN A 1 120 ? -22.854 10.158 25.236 1.00 72.12 120 ASN A C 1
ATOM 968 O O . ASN A 1 120 ? -22.151 10.308 24.238 1.00 72.12 120 ASN A O 1
ATOM 972 N N . LYS A 1 121 ? -24.127 9.742 25.151 1.00 64.19 121 LYS A N 1
ATOM 973 C CA . LYS A 1 121 ? -24.832 9.337 23.911 1.00 64.19 121 LYS A CA 1
ATOM 974 C C . LYS A 1 121 ? -24.798 10.368 22.763 1.00 64.19 121 LYS A C 1
ATOM 976 O O . LYS A 1 121 ? -25.364 10.113 21.710 1.00 64.19 121 LYS A O 1
ATOM 981 N N . LYS A 1 122 ? -24.167 11.528 22.966 1.00 67.12 122 LYS A N 1
ATOM 982 C CA . LYS A 1 122 ? -23.891 12.544 21.949 1.00 67.12 122 LYS A CA 1
ATOM 983 C C . LYS A 1 122 ? -22.800 12.109 20.964 1.00 67.12 122 LYS A C 1
ATOM 985 O O . LYS A 1 122 ? -22.957 12.375 19.785 1.00 67.12 122 LYS A O 1
ATOM 990 N N . ALA A 1 123 ? -21.738 11.438 21.424 1.00 72.25 123 ALA A N 1
ATOM 991 C CA . ALA A 1 123 ? -20.692 10.931 20.526 1.00 72.25 123 ALA A CA 1
ATOM 992 C C . ALA A 1 123 ? -21.150 9.656 19.790 1.00 72.25 123 ALA A C 1
ATOM 994 O O . ALA A 1 123 ? -20.839 9.454 18.618 1.00 72.25 123 ALA A O 1
ATOM 995 N N . ASN A 1 124 ? -21.952 8.823 20.470 1.00 81.94 124 ASN A N 1
ATOM 996 C CA . ASN A 1 124 ? -22.581 7.612 19.927 1.00 81.94 124 ASN A CA 1
ATOM 997 C C . ASN A 1 124 ? -21.586 6.688 19.183 1.00 81.94 124 ASN A C 1
ATOM 999 O O . ASN A 1 124 ? -21.885 6.151 18.115 1.00 81.94 124 ASN A O 1
ATOM 1003 N N . LEU A 1 125 ? -20.382 6.540 19.745 1.00 87.94 125 LEU A N 1
ATOM 1004 C CA . LEU A 1 125 ? -19.342 5.683 19.187 1.00 87.94 125 LEU A CA 1
ATOM 1005 C C . LEU A 1 125 ? -19.830 4.236 19.113 1.00 87.94 125 LEU A C 1
ATOM 1007 O O . LEU A 1 125 ? -20.502 3.713 20.001 1.00 87.94 125 LEU A O 1
ATOM 1011 N N . SER A 1 126 ? -19.433 3.572 18.046 1.00 87.50 126 SER A N 1
ATOM 1012 C CA . SER A 1 126 ? -19.720 2.179 17.754 1.00 87.50 126 SER A CA 1
ATOM 1013 C C . SER A 1 126 ? -18.804 1.202 18.509 1.00 87.50 126 SER A C 1
ATOM 1015 O O . SER A 1 126 ? -18.958 -0.017 18.388 1.00 87.50 126 SER A O 1
ATOM 1017 N N . PHE A 1 127 ? -17.863 1.724 19.304 1.00 89.69 127 PHE A N 1
ATOM 1018 C CA . PHE A 1 127 ? -16.989 0.993 20.218 1.00 89.69 127 PHE A CA 1
ATOM 1019 C C . PHE A 1 127 ? -16.906 1.700 21.581 1.00 89.69 127 PHE A C 1
ATOM 1021 O O . PHE A 1 127 ? -16.801 2.917 21.666 1.00 89.69 127 PHE A O 1
ATOM 1028 N N . HIS A 1 128 ? -16.939 0.917 22.663 1.00 87.00 128 HIS A N 1
ATOM 1029 C CA . HIS A 1 128 ? -17.000 1.420 24.049 1.00 87.00 128 HIS A CA 1
ATOM 1030 C C . HIS A 1 128 ? -15.725 1.199 24.884 1.00 87.00 128 HIS A C 1
ATOM 1032 O O . HIS A 1 128 ? -15.643 1.654 26.019 1.00 87.00 128 HIS A O 1
ATOM 1038 N N . ASN A 1 129 ? -14.763 0.429 24.370 1.00 88.88 129 ASN A N 1
ATOM 1039 C CA . ASN A 1 129 ? -13.511 0.105 25.057 1.00 88.88 129 ASN A CA 1
ATOM 1040 C C . ASN A 1 129 ? -12.433 -0.254 24.034 1.00 88.88 129 ASN A C 1
ATOM 1042 O O . ASN A 1 129 ? -12.749 -0.514 22.867 1.00 88.88 129 ASN A O 1
ATOM 1046 N N . ASN A 1 130 ? -11.175 -0.308 24.477 1.00 90.44 130 ASN A N 1
ATOM 1047 C CA . ASN A 1 130 ? -10.051 -0.565 23.576 1.00 90.44 130 ASN A CA 1
ATOM 1048 C C . ASN A 1 130 ? -10.180 -1.914 22.842 1.00 90.44 130 ASN A C 1
ATOM 1050 O O . ASN A 1 130 ? -9.883 -2.016 21.659 1.00 90.44 130 ASN A O 1
ATOM 1054 N N . ARG A 1 131 ? -10.715 -2.951 23.498 1.00 91.94 131 ARG A N 1
ATOM 1055 C CA . ARG A 1 131 ? -10.930 -4.258 22.857 1.00 91.94 131 ARG A CA 1
ATOM 1056 C C . ARG A 1 131 ? -11.929 -4.188 21.696 1.00 91.94 131 ARG A C 1
ATOM 1058 O O . ARG A 1 131 ? -11.694 -4.781 20.648 1.00 91.94 131 ARG A O 1
ATOM 1065 N N . ALA A 1 132 ? -13.058 -3.507 21.885 1.00 92.00 132 ALA A N 1
ATOM 1066 C CA . ALA A 1 132 ? -14.069 -3.331 20.845 1.00 92.00 132 ALA A CA 1
ATOM 1067 C C . ALA A 1 132 ? -13.551 -2.445 19.706 1.00 92.00 132 ALA A C 1
ATOM 1069 O O . ALA A 1 132 ? -13.852 -2.719 18.548 1.00 92.00 132 ALA A O 1
ATOM 1070 N N . PHE A 1 133 ? -12.750 -1.431 20.041 1.00 92.31 133 PHE A N 1
ATOM 1071 C CA . PHE A 1 133 ? -12.057 -0.586 19.076 1.00 92.31 133 PHE A CA 1
ATOM 1072 C C . PHE A 1 133 ? -11.103 -1.404 18.197 1.00 92.31 133 PHE A C 1
ATOM 1074 O O . PHE A 1 133 ? -11.274 -1.428 16.981 1.00 92.31 133 PHE A O 1
ATOM 1081 N N . LEU A 1 134 ? -10.180 -2.160 18.802 1.00 91.38 134 LEU A N 1
ATOM 1082 C CA . LEU A 1 134 ? -9.238 -3.009 18.066 1.00 91.38 134 LEU A CA 1
ATOM 1083 C C . LEU A 1 134 ? -9.960 -4.061 17.217 1.00 91.38 134 LEU A C 1
ATOM 1085 O O . LEU A 1 134 ? -9.630 -4.229 16.054 1.00 91.38 134 LEU A O 1
ATOM 1089 N N . LYS A 1 135 ? -11.044 -4.661 17.724 1.00 91.62 135 LYS A N 1
ATOM 1090 C CA . LYS A 1 135 ? -11.865 -5.591 16.931 1.00 91.62 135 LYS A CA 1
ATOM 1091 C C . LYS A 1 135 ? -12.453 -4.946 15.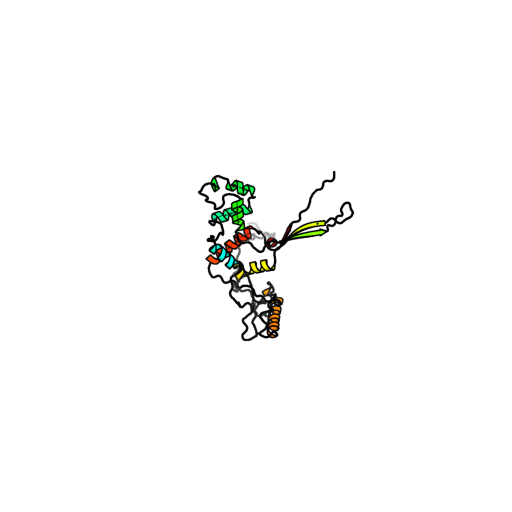668 1.00 91.62 135 LYS A C 1
ATOM 1093 O O . LYS A 1 135 ? -12.711 -5.654 14.696 1.00 91.62 135 LYS A O 1
ATOM 1098 N N . LYS A 1 136 ? -12.748 -3.642 15.680 1.00 89.94 136 LYS A N 1
ATOM 1099 C CA . LYS A 1 136 ? -13.178 -2.918 14.474 1.00 89.94 136 LYS A CA 1
ATOM 1100 C C . LYS A 1 136 ? -12.005 -2.610 13.560 1.00 89.94 136 LYS A C 1
ATOM 1102 O O . LYS A 1 136 ? -12.125 -2.799 12.359 1.00 89.94 136 LYS A O 1
ATOM 1107 N N . VAL A 1 137 ? -10.878 -2.199 14.123 1.00 89.19 137 VAL A N 1
ATOM 1108 C CA . VAL A 1 137 ? -9.636 -1.992 13.372 1.00 89.19 137 VAL A CA 1
ATOM 1109 C C . VAL A 1 137 ? -9.223 -3.271 12.627 1.00 89.19 137 VAL A C 1
ATOM 1111 O O . VAL A 1 137 ? -8.917 -3.202 11.444 1.00 89.19 137 VAL A O 1
ATOM 1114 N N . ASP A 1 138 ? -9.336 -4.441 13.257 1.00 88.50 138 ASP A N 1
ATOM 1115 C CA . ASP A 1 138 ? -9.025 -5.748 12.654 1.00 88.50 138 ASP A CA 1
ATOM 1116 C C . ASP A 1 138 ? -9.977 -6.149 11.508 1.00 88.50 138 ASP A C 1
ATOM 1118 O O . ASP A 1 138 ? -9.695 -7.084 10.765 1.00 88.50 138 ASP A O 1
ATOM 1122 N N . GLN A 1 139 ? -11.130 -5.483 11.362 1.00 87.50 139 GLN A N 1
ATOM 1123 C CA . GLN A 1 139 ? -12.065 -5.712 10.249 1.00 87.50 139 GLN A CA 1
ATOM 1124 C C . GLN A 1 139 ? -11.743 -4.861 9.019 1.00 87.50 139 GLN A C 1
ATOM 1126 O O . GLN A 1 139 ? -12.389 -5.031 7.980 1.00 87.50 139 GLN A O 1
ATOM 1131 N N . LEU A 1 140 ? -10.802 -3.923 9.135 1.00 86.94 140 LEU A N 1
ATOM 1132 C CA . LEU A 1 140 ? -10.363 -3.126 8.002 1.00 86.94 140 LEU A CA 1
ATOM 1133 C C . LEU A 1 140 ? -9.655 -4.011 6.974 1.00 86.94 140 LEU A C 1
ATOM 1135 O O . LEU A 1 140 ? -9.005 -4.991 7.343 1.00 86.94 140 LEU A O 1
ATOM 1139 N N . PRO A 1 141 ? -9.766 -3.675 5.679 1.00 83.69 141 PRO A N 1
ATOM 1140 C CA . PRO A 1 141 ? -9.004 -4.368 4.657 1.00 83.69 141 PRO A CA 1
ATOM 1141 C C . PRO A 1 141 ? -7.513 -4.235 4.974 1.00 83.69 141 PRO A C 1
ATOM 1143 O O . PRO A 1 141 ? -7.030 -3.151 5.297 1.00 83.69 141 PRO A O 1
ATOM 1146 N N . THR A 1 142 ? -6.785 -5.341 4.877 1.00 81.75 142 THR A N 1
ATOM 1147 C CA . THR A 1 142 ? -5.334 -5.401 5.070 1.00 81.75 142 THR A CA 1
ATOM 1148 C C . THR A 1 142 ? -4.625 -5.596 3.728 1.00 81.75 142 THR A C 1
ATOM 1150 O O . THR A 1 142 ? -5.245 -5.812 2.683 1.00 81.75 142 THR A O 1
ATOM 1153 N N . GLY A 1 143 ? -3.308 -5.398 3.716 1.00 83.00 143 GLY A N 1
ATOM 1154 C CA . GLY A 1 143 ? -2.455 -5.820 2.602 1.00 83.00 143 GLY A CA 1
ATOM 1155 C C . GLY A 1 143 ? -1.960 -7.248 2.759 1.00 83.00 143 GLY A C 1
ATOM 1156 O O . GLY A 1 143 ? -2.401 -7.931 3.683 1.00 83.00 143 GLY A O 1
ATOM 1157 N N . PRO A 1 144 ? -1.046 -7.682 1.876 1.00 85.69 144 PRO A N 1
ATOM 1158 C CA . PRO A 1 144 ? -0.339 -8.937 1.985 1.00 85.69 144 PRO A CA 1
ATOM 1159 C C . PRO A 1 144 ? 0.182 -9.143 3.398 1.00 85.69 144 PRO A C 1
ATOM 1161 O O . PRO A 1 144 ? 0.673 -8.208 4.051 1.00 85.69 144 PRO A O 1
ATOM 1164 N N . ASP A 1 145 ? 0.063 -10.383 3.849 1.00 85.88 145 ASP A N 1
ATOM 1165 C CA . ASP A 1 145 ? 0.415 -10.751 5.205 1.00 85.88 145 ASP A CA 1
ATOM 1166 C C . ASP A 1 145 ? 1.902 -10.527 5.475 1.00 85.88 145 ASP A C 1
ATOM 1168 O O . ASP A 1 145 ? 2.782 -10.748 4.635 1.00 85.88 145 ASP A O 1
ATOM 1172 N N . TRP A 1 146 ? 2.180 -10.091 6.698 1.00 86.44 146 TRP A N 1
ATOM 1173 C CA . TRP A 1 146 ? 3.534 -9.993 7.209 1.00 86.44 146 TRP A CA 1
ATOM 1174 C C . TRP A 1 146 ? 4.044 -11.374 7.621 1.00 86.44 146 TRP A C 1
ATOM 1176 O O . TRP A 1 146 ? 3.407 -12.079 8.399 1.00 86.44 146 TRP A O 1
ATOM 1186 N N . THR A 1 147 ? 5.238 -11.727 7.156 1.00 87.00 147 THR A N 1
ATOM 1187 C CA . THR A 1 147 ? 5.985 -12.908 7.596 1.00 87.00 147 THR A CA 1
ATOM 1188 C C . THR A 1 147 ? 7.199 -12.463 8.402 1.00 87.00 147 THR A C 1
ATOM 1190 O O . THR A 1 147 ? 7.975 -11.630 7.936 1.00 87.00 147 THR A O 1
ATOM 1193 N N . CYS A 1 148 ? 7.388 -13.031 9.593 1.00 89.44 148 CYS A N 1
ATOM 1194 C CA . CYS A 1 148 ? 8.590 -12.827 10.400 1.00 89.44 148 CYS A CA 1
ATOM 1195 C C . CYS A 1 148 ? 9.538 -14.020 10.234 1.00 89.44 148 CYS A C 1
ATOM 1197 O O . CYS A 1 148 ? 9.133 -15.169 10.421 1.00 89.44 148 CYS A O 1
ATOM 1199 N N . LYS A 1 149 ? 10.796 -13.752 9.883 1.00 89.00 149 LYS A N 1
ATOM 1200 C CA . LYS A 1 149 ? 11.884 -14.734 9.851 1.00 89.00 149 LYS A CA 1
ATOM 1201 C C . LYS A 1 149 ? 12.975 -14.303 10.817 1.00 89.00 149 LYS A C 1
ATOM 1203 O O . LYS A 1 149 ? 13.368 -13.143 10.816 1.00 89.00 149 LYS A O 1
ATOM 1208 N N . ILE A 1 150 ? 13.482 -15.244 11.603 1.00 90.44 150 ILE A N 1
ATOM 1209 C CA . ILE A 1 150 ? 14.658 -15.005 12.438 1.00 90.44 150 ILE A CA 1
ATOM 1210 C C . ILE A 1 150 ? 15.905 -15.287 11.603 1.00 90.44 150 ILE A C 1
ATOM 1212 O O . ILE A 1 150 ? 16.013 -16.350 10.989 1.00 90.44 150 ILE A O 1
ATOM 1216 N N . VAL A 1 151 ? 16.819 -14.321 11.551 1.00 90.00 151 VAL A N 1
ATOM 1217 C CA . VAL A 1 151 ? 18.115 -14.434 10.876 1.00 90.00 151 VAL A CA 1
ATOM 1218 C C . VAL A 1 151 ? 19.209 -14.249 11.914 1.00 90.00 151 VAL A C 1
ATOM 1220 O O . VAL A 1 151 ? 19.323 -13.179 12.501 1.00 90.00 151 VAL A O 1
ATOM 1223 N N . THR A 1 152 ? 20.028 -15.275 12.117 1.00 90.25 152 THR A N 1
ATOM 1224 C CA . THR A 1 152 ? 21.190 -15.199 13.004 1.00 90.25 152 THR A CA 1
ATOM 1225 C C . THR A 1 152 ? 22.365 -14.578 12.251 1.00 90.25 152 THR A C 1
ATOM 1227 O O . THR A 1 152 ? 22.843 -15.133 11.258 1.00 90.25 152 THR A O 1
ATOM 1230 N N . ALA A 1 153 ? 22.833 -13.421 12.707 1.00 86.81 153 ALA A N 1
ATOM 1231 C CA . ALA A 1 153 ? 24.007 -12.743 12.176 1.00 86.81 153 ALA A CA 1
ATOM 1232 C C . ALA A 1 153 ? 25.204 -12.973 13.104 1.00 86.81 153 ALA A C 1
ATOM 1234 O O . ALA A 1 153 ? 25.137 -12.701 14.301 1.00 86.81 153 ALA A O 1
ATOM 1235 N N . ALA A 1 154 ? 26.315 -13.467 12.556 1.00 86.06 154 ALA A N 1
ATOM 1236 C CA . ALA A 1 154 ? 27.569 -13.539 13.296 1.00 86.06 154 ALA A CA 1
ATOM 1237 C C . ALA A 1 154 ? 28.165 -12.130 13.434 1.00 86.06 154 ALA A C 1
ATOM 1239 O O . ALA A 1 154 ? 28.382 -11.431 12.442 1.00 86.06 154 ALA A O 1
ATOM 1240 N N . GLY A 1 155 ? 28.415 -11.719 14.671 1.00 82.81 155 GLY A N 1
ATOM 1241 C CA . GLY A 1 155 ? 29.107 -10.487 15.004 1.00 82.81 155 GLY A CA 1
ATOM 1242 C C . GLY A 1 155 ? 30.623 -10.616 14.855 1.00 82.81 155 GLY A C 1
ATOM 1243 O O . GLY A 1 155 ? 31.171 -11.645 14.470 1.00 82.81 155 GLY A O 1
ATOM 1244 N N . ASN A 1 156 ? 31.321 -9.535 15.188 1.00 84.06 156 ASN A N 1
ATOM 1245 C CA . ASN A 1 156 ? 32.781 -9.433 15.129 1.00 84.06 156 ASN A CA 1
ATOM 1246 C C . ASN A 1 156 ? 33.458 -9.520 16.508 1.00 84.06 156 ASN A C 1
ATOM 1248 O O . ASN A 1 156 ? 34.646 -9.223 16.632 1.00 84.06 156 ASN A O 1
ATOM 1252 N N . ARG A 1 157 ? 32.700 -9.856 17.555 1.00 83.88 157 ARG A N 1
ATOM 1253 C CA . ARG A 1 157 ? 33.186 -9.990 18.933 1.00 83.88 157 ARG A CA 1
ATOM 1254 C C . ARG A 1 157 ? 33.170 -11.456 19.324 1.00 83.88 157 ARG A C 1
ATOM 1256 O O . ARG A 1 157 ? 32.299 -12.183 18.864 1.00 83.88 157 ARG A O 1
ATOM 1263 N N . VAL A 1 158 ? 34.102 -11.858 20.177 1.00 85.88 158 VAL A N 1
ATOM 1264 C CA . VAL A 1 158 ? 34.133 -13.198 20.770 1.00 85.88 158 VAL A CA 1
ATOM 1265 C C . VAL A 1 158 ? 33.580 -13.164 22.194 1.00 85.88 158 VAL A C 1
ATOM 1267 O O . VAL A 1 158 ? 33.661 -12.127 22.860 1.00 85.88 158 VAL A O 1
ATOM 1270 N N . ASN A 1 159 ? 32.964 -14.261 22.628 1.00 83.75 159 ASN A N 1
ATOM 1271 C CA . ASN A 1 159 ? 32.538 -14.473 24.011 1.00 83.75 159 ASN A CA 1
ATOM 1272 C C . ASN A 1 159 ? 33.719 -14.959 24.882 1.00 83.75 159 ASN A C 1
ATOM 1274 O O . ASN A 1 159 ? 34.866 -14.979 24.442 1.00 83.75 159 ASN A O 1
ATOM 1278 N N . GLU A 1 160 ? 33.441 -15.319 26.137 1.00 83.75 160 GLU A N 1
ATOM 1279 C CA . GLU A 1 160 ? 34.451 -15.814 27.090 1.00 83.75 160 GLU A CA 1
ATOM 1280 C C . GLU A 1 160 ? 35.057 -17.174 26.691 1.00 83.75 160 GLU A C 1
ATOM 1282 O O . GLU A 1 160 ? 36.138 -17.518 27.164 1.00 83.75 160 GLU A O 1
ATOM 1287 N N . ASP A 1 161 ? 34.400 -17.900 25.783 1.00 85.62 161 ASP A N 1
ATOM 1288 C CA . ASP A 1 161 ? 34.801 -19.215 25.277 1.00 85.62 161 ASP A CA 1
ATOM 1289 C C . ASP A 1 161 ? 35.533 -19.133 23.913 1.00 85.62 161 ASP A C 1
ATOM 1291 O O . ASP A 1 161 ? 35.688 -20.144 23.230 1.00 85.62 161 ASP A O 1
ATOM 1295 N N . ASP A 1 162 ? 35.990 -17.937 23.504 1.00 82.81 162 ASP A N 1
ATOM 1296 C CA . ASP A 1 162 ? 36.627 -17.647 22.201 1.00 82.81 162 ASP A CA 1
ATOM 1297 C C . ASP A 1 162 ? 35.732 -17.925 20.964 1.00 82.81 162 ASP A C 1
ATOM 1299 O O . ASP A 1 162 ? 36.205 -17.980 19.823 1.00 82.81 162 ASP A O 1
ATOM 1303 N N . GLU A 1 163 ? 34.413 -18.032 21.144 1.00 83.44 163 GLU A N 1
ATOM 1304 C CA . GLU A 1 163 ? 33.443 -18.210 20.058 1.00 83.44 163 GLU A CA 1
ATOM 1305 C C . GLU A 1 163 ? 32.882 -16.867 19.573 1.00 83.44 163 GLU A C 1
ATOM 1307 O O . GLU A 1 163 ? 32.609 -15.960 20.363 1.00 83.44 163 GLU A O 1
ATOM 1312 N N . LEU A 1 164 ? 32.660 -16.727 18.260 1.00 83.56 164 LEU A N 1
ATOM 1313 C CA . LEU A 1 164 ? 32.036 -15.527 17.694 1.00 83.56 164 LEU A CA 1
ATOM 1314 C C . LEU A 1 164 ? 30.615 -15.347 18.237 1.00 83.56 164 LEU A C 1
ATOM 1316 O O . LEU A 1 164 ? 29.738 -16.189 18.045 1.00 83.56 164 LEU A O 1
ATOM 1320 N N . MET A 1 165 ? 30.373 -14.197 18.858 1.00 86.25 165 MET A N 1
ATOM 1321 C CA . MET A 1 165 ? 29.047 -13.786 19.289 1.00 86.25 165 MET A CA 1
ATOM 1322 C C . MET A 1 165 ? 28.140 -13.647 18.071 1.00 86.25 165 MET A C 1
ATOM 1324 O O . MET A 1 165 ? 28.536 -13.068 17.061 1.00 86.25 165 MET A O 1
ATOM 1328 N N . SER A 1 166 ? 26.910 -14.131 18.180 1.00 88.12 166 SER A N 1
ATOM 1329 C CA . SER A 1 166 ? 25.875 -13.949 17.167 1.00 88.12 166 SER A CA 1
ATOM 1330 C C . SER A 1 166 ? 24.666 -13.229 17.753 1.00 88.12 166 SER A C 1
ATOM 1332 O O . SER A 1 166 ? 24.443 -13.246 18.965 1.00 88.12 166 SER A O 1
ATOM 1334 N N . GLU A 1 167 ? 23.915 -12.551 16.892 1.00 88.31 167 GLU A N 1
ATOM 1335 C CA . GLU A 1 167 ? 22.657 -11.898 17.235 1.00 88.31 167 GLU A CA 1
ATOM 1336 C C . GLU A 1 167 ? 21.527 -12.430 16.356 1.00 88.31 167 GLU A C 1
ATOM 1338 O O . GLU A 1 167 ? 21.682 -12.587 15.145 1.00 88.31 167 GLU A O 1
ATOM 1343 N N . ASP A 1 168 ? 20.378 -12.693 16.973 1.00 90.38 168 ASP A N 1
ATOM 1344 C CA . ASP A 1 168 ? 19.164 -13.062 16.258 1.00 90.38 168 ASP A CA 1
ATOM 1345 C C . ASP A 1 168 ? 18.391 -11.799 15.871 1.00 90.38 168 ASP A C 1
ATOM 1347 O O . ASP A 1 168 ? 18.006 -10.984 16.714 1.00 90.38 168 ASP A O 1
ATOM 1351 N N . LEU A 1 169 ? 18.160 -11.641 14.570 1.00 87.50 169 LEU A N 1
ATOM 1352 C CA . LEU A 1 169 ? 17.474 -10.500 13.980 1.00 87.50 169 LEU A CA 1
ATOM 1353 C C . LEU A 1 169 ? 16.081 -10.904 13.505 1.00 87.50 169 LEU A C 1
ATOM 1355 O O . LEU A 1 169 ? 15.921 -11.875 12.765 1.00 87.50 169 LEU A O 1
ATOM 1359 N N . GLU A 1 170 ? 15.072 -10.118 13.878 1.00 89.25 170 GLU A N 1
ATOM 1360 C CA . GLU A 1 170 ? 13.717 -10.264 13.348 1.00 89.25 170 GLU A CA 1
ATOM 1361 C C . GLU A 1 170 ? 13.610 -9.555 11.990 1.00 89.25 170 GLU A C 1
ATOM 1363 O O . GLU A 1 170 ? 13.624 -8.319 11.901 1.00 89.25 170 GLU A O 1
ATOM 1368 N N . LEU A 1 171 ? 13.472 -10.342 10.924 1.00 87.56 171 LEU A N 1
ATOM 1369 C CA . LEU A 1 171 ? 13.201 -9.873 9.571 1.00 87.56 171 LEU A CA 1
ATOM 1370 C C . LEU A 1 171 ? 11.706 -9.997 9.269 1.00 87.56 171 LEU A C 1
ATOM 1372 O O . LEU A 1 171 ? 11.197 -11.091 9.025 1.00 87.56 171 LEU A O 1
ATOM 1376 N N . TRP A 1 172 ? 11.013 -8.863 9.234 1.00 86.69 172 TRP A N 1
ATOM 1377 C CA . TRP A 1 172 ? 9.624 -8.781 8.798 1.00 86.69 172 TRP A CA 1
ATOM 1378 C C . TRP A 1 172 ? 9.576 -8.474 7.302 1.00 86.69 172 TRP A C 1
ATOM 1380 O O . TRP A 1 172 ? 10.151 -7.487 6.841 1.00 86.69 172 TRP A O 1
ATOM 1390 N N . MET A 1 173 ? 8.897 -9.318 6.534 1.00 86.94 173 MET A N 1
ATOM 1391 C CA . MET A 1 173 ? 8.827 -9.236 5.075 1.00 86.94 173 MET A CA 1
ATOM 1392 C C . MET A 1 173 ? 7.437 -9.615 4.560 1.00 86.94 173 MET A C 1
ATOM 1394 O O . MET A 1 173 ? 6.701 -10.341 5.228 1.00 86.94 173 MET A O 1
ATOM 1398 N N . ARG A 1 174 ? 7.090 -9.143 3.363 1.00 87.19 174 ARG A N 1
ATOM 1399 C CA . ARG A 1 174 ? 5.878 -9.538 2.628 1.00 87.19 174 ARG A CA 1
ATOM 1400 C C . ARG A 1 174 ? 6.234 -10.316 1.370 1.00 87.19 174 ARG A C 1
ATOM 1402 O O . ARG A 1 174 ? 7.373 -10.253 0.905 1.00 87.19 174 ARG A O 1
ATOM 1409 N N . ASP A 1 175 ? 5.257 -11.026 0.813 1.00 86.50 175 ASP A N 1
ATOM 1410 C CA . ASP A 1 175 ? 5.398 -11.602 -0.522 1.00 86.50 175 ASP A CA 1
ATOM 1411 C C . ASP A 1 175 ? 5.449 -10.465 -1.564 1.00 86.50 175 ASP A C 1
ATOM 1413 O O . ASP A 1 175 ? 4.464 -9.734 -1.718 1.00 86.50 175 ASP A O 1
ATOM 1417 N N . PRO A 1 176 ? 6.579 -10.279 -2.277 1.00 85.31 176 PRO A N 1
ATOM 1418 C CA . PRO A 1 176 ? 6.706 -9.216 -3.266 1.00 85.31 176 PRO A CA 1
ATOM 1419 C C . PRO A 1 176 ? 5.704 -9.360 -4.416 1.00 85.31 176 PRO A C 1
ATOM 1421 O O . PRO A 1 176 ? 5.269 -8.347 -4.960 1.00 85.31 176 PRO A O 1
ATOM 1424 N N . VAL A 1 177 ? 5.302 -10.583 -4.772 1.00 87.44 177 VAL A N 1
ATOM 1425 C CA . VAL A 1 177 ? 4.325 -10.826 -5.840 1.00 87.44 177 VAL A CA 1
ATOM 1426 C C . VAL A 1 177 ? 2.952 -10.318 -5.416 1.00 87.44 177 VAL A C 1
ATOM 1428 O O . VAL A 1 177 ? 2.292 -9.624 -6.186 1.00 87.44 177 VAL A O 1
ATOM 1431 N N . GLU A 1 178 ? 2.535 -10.598 -4.182 1.00 86.06 178 GLU A N 1
ATOM 1432 C CA . GLU A 1 178 ? 1.266 -10.096 -3.646 1.00 86.06 178 GLU A CA 1
ATOM 1433 C C . GLU A 1 178 ? 1.286 -8.570 -3.469 1.00 86.06 178 GLU A C 1
ATOM 1435 O O . GLU A 1 178 ? 0.306 -7.903 -3.801 1.00 86.06 178 GLU A O 1
ATOM 1440 N N . CYS A 1 179 ? 2.418 -7.988 -3.055 1.00 86.12 179 CYS A N 1
ATOM 1441 C CA . CYS A 1 179 ? 2.588 -6.531 -3.018 1.00 86.12 179 CYS A CA 1
ATOM 1442 C C . CYS A 1 179 ? 2.446 -5.893 -4.408 1.00 86.12 179 CYS A C 1
ATOM 1444 O O . CYS A 1 179 ? 1.768 -4.877 -4.553 1.00 86.12 179 CYS A O 1
ATOM 1446 N N . ILE A 1 180 ? 3.054 -6.483 -5.443 1.00 84.81 180 ILE A N 1
ATOM 1447 C CA . ILE A 1 180 ? 2.932 -5.982 -6.819 1.00 84.81 180 ILE A CA 1
ATOM 1448 C C . ILE A 1 180 ? 1.492 -6.132 -7.319 1.00 84.81 180 ILE A C 1
ATOM 1450 O O . ILE A 1 180 ? 0.947 -5.183 -7.877 1.00 84.81 180 ILE A O 1
ATOM 1454 N N . LYS A 1 181 ? 0.841 -7.280 -7.090 1.00 84.81 181 LYS A N 1
ATOM 1455 C CA . LYS A 1 181 ? -0.572 -7.491 -7.459 1.00 84.81 181 LYS A CA 1
ATOM 1456 C C . LYS A 1 181 ? -1.492 -6.459 -6.818 1.00 84.81 181 LYS A C 1
ATOM 1458 O O . LYS A 1 181 ? -2.414 -5.973 -7.473 1.00 84.81 181 LYS A O 1
ATOM 1463 N N . GLU A 1 182 ? -1.253 -6.129 -5.554 1.00 85.81 182 GLU A N 1
ATOM 1464 C CA . GLU A 1 182 ? -1.977 -5.074 -4.857 1.00 85.81 182 GLU A CA 1
ATOM 1465 C C . GLU A 1 182 ? -1.758 -3.711 -5.521 1.00 85.81 182 GLU A C 1
ATOM 1467 O O . GLU A 1 182 ? -2.739 -3.042 -5.843 1.00 85.81 182 GLU A O 1
ATOM 1472 N N . LEU A 1 183 ? -0.500 -3.315 -5.748 1.00 85.56 183 LEU A N 1
ATOM 1473 C CA . LEU A 1 183 ? -0.162 -2.036 -6.381 1.00 85.56 183 LEU A CA 1
ATOM 1474 C C . LEU A 1 183 ? -0.816 -1.911 -7.759 1.00 85.56 183 LEU A C 1
ATOM 1476 O O . LEU A 1 183 ? -1.489 -0.922 -8.028 1.00 85.56 183 LEU A O 1
ATOM 1480 N N . LEU A 1 184 ? -0.698 -2.947 -8.591 1.00 84.19 184 LEU A N 1
ATOM 1481 C CA . LEU A 1 184 ? -1.313 -2.988 -9.918 1.00 84.19 184 LEU A CA 1
ATOM 1482 C C . LEU A 1 184 ? -2.845 -2.987 -9.869 1.00 84.19 184 LEU A C 1
ATOM 1484 O O . LEU A 1 184 ? -3.487 -2.592 -10.833 1.00 84.19 184 LEU A O 1
ATOM 1488 N N . SER A 1 185 ? -3.447 -3.434 -8.765 1.00 84.94 185 SER A N 1
ATOM 1489 C CA . SER A 1 185 ? -4.902 -3.423 -8.578 1.00 84.94 185 SER A CA 1
ATOM 1490 C C . SER A 1 185 ? -5.438 -2.085 -8.071 1.00 84.94 185 SER A C 1
ATOM 1492 O O . SER A 1 185 ? -6.659 -1.929 -7.989 1.00 84.94 185 SER A O 1
ATOM 1494 N N . ASN A 1 186 ? -4.572 -1.144 -7.687 1.00 84.56 186 ASN A N 1
ATOM 1495 C CA . ASN A 1 186 ? -4.995 0.123 -7.113 1.00 84.56 186 ASN A CA 1
ATOM 1496 C C . ASN A 1 186 ? -5.386 1.127 -8.219 1.00 84.56 186 ASN A C 1
ATOM 1498 O O . ASN A 1 186 ? -4.525 1.551 -8.995 1.00 84.56 186 ASN A O 1
ATOM 1502 N N . PRO A 1 187 ? -6.660 1.570 -8.275 1.00 82.38 187 PRO A N 1
ATOM 1503 C CA . PRO A 1 187 ? -7.139 2.503 -9.297 1.00 82.38 187 PRO A CA 1
ATOM 1504 C C . PRO A 1 187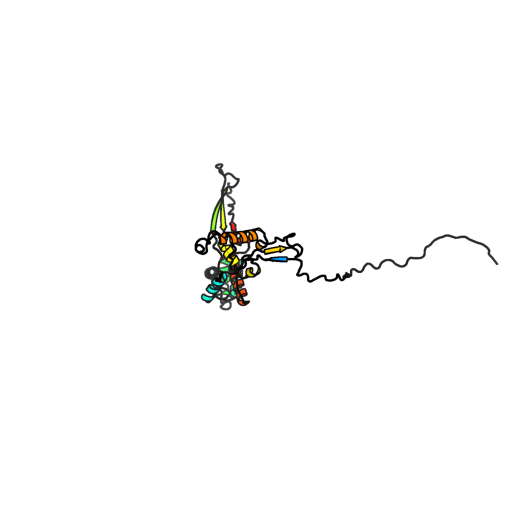 ? -6.397 3.841 -9.317 1.00 82.38 187 PRO A C 1
ATOM 1506 O O . PRO A 1 187 ? -6.359 4.474 -10.367 1.00 82.38 187 PRO A O 1
ATOM 1509 N N . VAL A 1 188 ? -5.792 4.261 -8.201 1.00 82.38 188 VAL A N 1
ATOM 1510 C CA . VAL A 1 188 ? -5.028 5.516 -8.107 1.00 82.38 188 VAL A CA 1
ATOM 1511 C C . VAL A 1 188 ? -3.821 5.520 -9.048 1.00 82.38 188 VAL A C 1
ATOM 1513 O O . VAL A 1 188 ? -3.438 6.575 -9.537 1.00 82.38 188 VAL A O 1
ATOM 1516 N N . PHE A 1 189 ? -3.238 4.356 -9.344 1.00 82.19 189 PHE A N 1
ATOM 1517 C CA . PHE A 1 189 ? -2.068 4.266 -10.220 1.00 82.19 189 PHE A CA 1
ATOM 1518 C C . PHE A 1 189 ? -2.417 4.065 -11.691 1.00 82.19 189 PHE A C 1
ATOM 1520 O O . PHE A 1 189 ? -1.510 3.960 -12.506 1.00 82.19 189 PHE A O 1
ATOM 1527 N N . ARG A 1 190 ? -3.703 4.023 -12.059 1.00 81.88 190 ARG A N 1
ATOM 1528 C CA . ARG A 1 190 ? -4.143 3.725 -13.431 1.00 81.88 190 ARG A CA 1
ATOM 1529 C C . ARG A 1 190 ? -3.443 4.582 -14.481 1.00 81.88 190 ARG A C 1
ATOM 1531 O O . ARG A 1 190 ? -2.943 4.046 -15.458 1.00 81.88 190 ARG A O 1
ATOM 1538 N N . GLU A 1 191 ? -3.405 5.891 -14.262 1.00 84.06 191 GLU A N 1
ATOM 1539 C CA . GLU A 1 191 ? -2.817 6.861 -15.198 1.00 84.06 191 GLU A CA 1
ATOM 1540 C C . GLU A 1 191 ? -1.280 6.894 -15.140 1.00 84.06 191 GLU A C 1
ATOM 1542 O O . GLU A 1 191 ? -0.635 7.544 -15.955 1.00 84.06 191 GLU A O 1
ATOM 1547 N N . HIS A 1 192 ? -0.688 6.172 -14.187 1.00 84.31 192 HIS A N 1
ATOM 1548 C CA . HIS A 1 192 ? 0.754 6.075 -13.969 1.00 84.31 192 HIS A CA 1
ATOM 1549 C C . HIS A 1 192 ? 1.315 4.691 -14.327 1.00 84.31 192 HIS A C 1
ATOM 1551 O O . HIS A 1 192 ? 2.495 4.429 -14.100 1.00 84.31 192 HIS A O 1
ATOM 1557 N N . MET A 1 193 ? 0.484 3.791 -14.856 1.00 84.81 193 MET A N 1
ATOM 1558 C CA . MET A 1 193 ? 0.892 2.459 -15.287 1.00 84.81 193 MET A CA 1
ATOM 1559 C C . MET A 1 193 ? 1.028 2.411 -16.807 1.00 84.81 193 MET A C 1
ATOM 1561 O O . MET A 1 193 ? 0.144 2.845 -17.539 1.00 84.81 193 MET A O 1
ATOM 1565 N N . ALA A 1 194 ? 2.122 1.816 -17.274 1.00 87.38 194 ALA A N 1
ATOM 1566 C CA . ALA A 1 194 ? 2.312 1.464 -18.673 1.00 87.38 194 ALA A CA 1
ATOM 1567 C C . ALA A 1 194 ? 2.221 -0.056 -18.839 1.00 87.38 194 ALA A C 1
ATOM 1569 O O . ALA A 1 194 ? 2.820 -0.811 -18.072 1.00 87.38 194 ALA A O 1
ATOM 1570 N N . TYR A 1 195 ? 1.496 -0.508 -19.863 1.00 85.56 195 TYR A N 1
ATOM 1571 C CA . TYR A 1 195 ? 1.334 -1.936 -20.184 1.00 85.56 195 TYR A CA 1
ATOM 1572 C C . TYR A 1 195 ? 1.987 -2.328 -21.514 1.00 85.56 195 TYR A C 1
ATOM 1574 O O . TYR A 1 195 ? 1.953 -3.493 -21.911 1.00 85.56 195 TYR A O 1
ATOM 1582 N N . ALA A 1 196 ? 2.610 -1.368 -22.192 1.00 88.38 196 ALA A N 1
ATOM 1583 C CA . ALA A 1 196 ? 3.316 -1.560 -23.445 1.00 88.38 196 ALA A CA 1
ATOM 1584 C C . ALA A 1 196 ? 4.656 -0.815 -23.402 1.00 88.38 196 ALA A C 1
ATOM 1586 O O . ALA A 1 196 ? 4.739 0.244 -22.779 1.00 88.38 196 ALA A O 1
ATOM 1587 N N . PRO A 1 197 ? 5.706 -1.354 -24.043 1.00 90.94 197 PRO A N 1
ATOM 1588 C CA . PRO A 1 197 ? 6.945 -0.617 -24.200 1.00 90.94 197 PRO A CA 1
ATOM 1589 C C . PRO A 1 197 ? 6.757 0.547 -25.178 1.00 90.94 197 PRO A C 1
ATOM 1591 O O . PRO A 1 197 ? 5.981 0.472 -26.130 1.00 90.94 197 PRO A O 1
ATOM 1594 N N . GLU A 1 198 ? 7.536 1.597 -24.972 1.00 91.06 198 GLU A N 1
ATOM 1595 C CA . GLU A 1 198 ? 7.571 2.790 -25.809 1.00 91.06 198 GLU A CA 1
ATOM 1596 C C . GLU A 1 198 ? 9.023 3.163 -26.112 1.00 91.06 198 GLU A C 1
ATOM 1598 O O . GLU A 1 198 ? 9.966 2.806 -25.396 1.00 91.06 198 GLU A O 1
ATOM 1603 N N . ARG A 1 199 ? 9.232 3.908 -27.192 1.00 90.69 199 ARG A N 1
ATOM 1604 C CA . ARG A 1 199 ? 10.514 4.539 -27.496 1.00 90.69 199 ARG A CA 1
ATOM 1605 C C . ARG A 1 199 ? 10.328 6.039 -27.507 1.00 90.69 199 ARG A C 1
ATOM 1607 O O . ARG A 1 199 ? 9.550 6.570 -28.285 1.00 90.69 199 ARG A O 1
ATOM 1614 N N . VAL A 1 200 ? 11.058 6.720 -26.637 1.00 90.31 200 VAL A N 1
ATOM 1615 C CA . VAL A 1 200 ? 10.922 8.162 -26.459 1.00 90.31 200 VAL A CA 1
ATOM 1616 C C . VAL A 1 200 ? 12.167 8.864 -26.982 1.00 90.31 200 VAL A C 1
ATOM 1618 O O . VAL A 1 200 ? 13.293 8.443 -26.710 1.00 90.31 200 VAL A O 1
ATOM 1621 N N . TYR A 1 201 ? 11.970 9.942 -27.732 1.00 89.50 201 TYR A N 1
ATOM 1622 C CA . TYR A 1 201 ? 13.024 10.749 -28.339 1.00 89.50 201 TYR A CA 1
ATOM 1623 C C . TYR A 1 201 ? 12.816 12.228 -28.020 1.00 89.50 201 TYR A C 1
ATOM 1625 O O . TYR A 1 201 ? 11.688 12.673 -27.826 1.00 89.50 201 TYR A O 1
ATOM 1633 N N . GLY A 1 202 ? 13.914 12.987 -27.977 1.00 85.12 202 GLY A N 1
ATOM 1634 C CA . GLY A 1 202 ? 13.885 14.416 -27.638 1.00 85.12 202 GLY A CA 1
ATOM 1635 C C . GLY A 1 202 ? 13.382 15.345 -28.745 1.00 85.12 202 GLY A C 1
ATOM 1636 O O . GLY A 1 202 ? 13.113 16.504 -28.458 1.00 85.12 202 GLY A O 1
ATOM 1637 N N . THR A 1 203 ? 13.262 14.857 -29.986 1.00 80.75 203 THR A N 1
ATOM 1638 C CA . THR A 1 203 ? 12.540 15.500 -31.097 1.00 80.75 203 THR A CA 1
ATOM 1639 C C . THR A 1 203 ? 12.129 14.444 -32.128 1.00 80.75 203 THR A C 1
ATOM 1641 O O . THR A 1 203 ? 12.719 13.362 -32.193 1.00 80.75 203 THR A O 1
ATOM 1644 N N . LYS A 1 204 ? 11.167 14.774 -33.002 1.00 76.50 204 LYS A N 1
ATOM 1645 C CA . LYS A 1 204 ? 10.802 13.930 -34.157 1.00 76.50 204 LYS A CA 1
ATOM 1646 C C . LYS A 1 204 ? 11.953 13.785 -35.166 1.00 76.50 204 LYS A C 1
ATOM 1648 O O . LYS A 1 204 ? 12.151 12.717 -35.730 1.00 76.50 204 LYS A O 1
ATOM 1653 N N . GLU A 1 205 ? 12.741 14.840 -35.370 1.00 72.62 205 GLU A N 1
ATOM 1654 C CA . GLU A 1 205 ? 13.900 14.850 -36.283 1.00 72.62 205 GLU A CA 1
ATOM 1655 C C . GLU A 1 205 ? 15.104 14.060 -35.736 1.00 72.62 205 GLU A C 1
ATOM 1657 O O . GLU A 1 205 ? 15.941 13.562 -36.492 1.00 72.62 205 GLU A O 1
ATOM 1662 N N . GLY A 1 206 ? 15.178 13.919 -34.409 1.00 65.25 206 GLY A N 1
ATOM 1663 C CA . GLY A 1 206 ? 16.157 13.114 -33.682 1.00 65.25 206 GLY A CA 1
ATOM 1664 C C . GLY A 1 206 ? 15.788 11.634 -33.548 1.00 65.25 206 GLY A C 1
ATOM 1665 O O . GLY A 1 206 ? 16.465 10.925 -32.794 1.00 65.25 206 GLY A O 1
ATOM 1666 N N . HIS A 1 207 ? 14.747 11.163 -34.251 1.00 66.69 207 HIS A N 1
ATOM 1667 C CA . HIS A 1 207 ? 14.339 9.755 -34.267 1.00 66.69 207 HIS A CA 1
ATOM 1668 C C . HIS A 1 207 ? 15.545 8.847 -34.556 1.00 66.69 207 HIS A C 1
ATOM 1670 O O . HIS A 1 207 ? 16.319 9.071 -35.489 1.00 66.69 207 HIS A O 1
ATOM 1676 N N . GLY A 1 208 ? 15.771 7.874 -33.672 1.00 68.75 208 GLY A N 1
ATOM 1677 C CA . GLY A 1 208 ? 16.901 6.943 -33.746 1.00 68.75 208 GLY A CA 1
ATOM 1678 C C . GLY A 1 208 ? 18.273 7.481 -33.304 1.00 68.75 208 GLY A C 1
ATOM 1679 O O . GLY A 1 208 ? 19.220 6.699 -33.273 1.00 68.75 208 GLY A O 1
ATOM 1680 N N . LYS A 1 209 ? 18.411 8.766 -32.936 1.00 71.88 209 LYS A N 1
ATOM 1681 C CA . LYS A 1 209 ? 19.712 9.386 -32.585 1.00 71.88 209 LYS A CA 1
ATOM 1682 C C . LYS A 1 209 ? 19.855 9.767 -31.112 1.00 71.88 209 LYS A C 1
ATOM 1684 O O . LYS A 1 209 ? 20.918 9.549 -30.543 1.00 71.88 209 LYS A O 1
ATOM 1689 N N . SER A 1 210 ? 18.809 10.325 -30.498 1.00 80.56 210 SER A N 1
ATOM 1690 C CA . SER A 1 210 ? 18.821 10.736 -29.086 1.00 80.56 210 SER A CA 1
ATOM 1691 C C . SER A 1 210 ? 17.598 10.181 -28.365 1.00 80.56 210 SER A C 1
ATOM 1693 O O . SER A 1 210 ? 16.503 10.745 -28.447 1.00 80.56 210 SER A O 1
ATOM 1695 N N . ARG A 1 211 ? 17.777 9.022 -27.723 1.00 87.25 211 ARG A N 1
ATOM 1696 C CA . ARG A 1 211 ? 16.720 8.336 -26.976 1.00 87.25 211 ARG A CA 1
ATOM 1697 C C . ARG A 1 211 ? 16.685 8.826 -25.534 1.00 87.25 211 ARG A C 1
ATOM 1699 O O . ARG A 1 211 ? 17.721 8.885 -24.876 1.00 87.25 211 ARG A O 1
ATOM 1706 N N . ILE A 1 212 ? 15.480 9.082 -25.046 1.00 88.69 212 ILE A N 1
ATOM 1707 C CA . ILE A 1 212 ? 15.185 9.340 -23.641 1.00 88.69 212 ILE A CA 1
ATOM 1708 C C . ILE A 1 212 ? 14.804 8.004 -22.993 1.00 88.69 212 ILE A C 1
ATOM 1710 O O . ILE A 1 212 ? 13.953 7.276 -23.504 1.00 88.69 212 ILE A O 1
ATOM 1714 N N . VAL A 1 213 ? 15.480 7.668 -21.894 1.00 90.56 213 VAL A N 1
ATOM 1715 C CA . VAL A 1 213 ? 15.188 6.494 -21.061 1.00 90.56 213 VAL A CA 1
ATOM 1716 C C . VAL A 1 213 ? 15.040 6.993 -19.631 1.00 90.56 213 VAL A C 1
ATOM 1718 O O . VAL A 1 213 ? 16.028 7.203 -18.933 1.00 90.56 213 VAL A O 1
ATOM 1721 N N . ASP A 1 214 ? 13.800 7.257 -19.253 1.00 89.75 214 ASP A N 1
ATOM 1722 C CA . ASP A 1 214 ? 13.372 7.781 -17.954 1.00 89.75 214 ASP A CA 1
ATOM 1723 C C . ASP A 1 214 ? 12.673 6.710 -17.102 1.00 89.75 214 ASP A C 1
ATOM 1725 O O . ASP A 1 214 ? 12.765 6.743 -15.880 1.00 89.75 214 ASP A O 1
ATOM 1729 N N . GLU A 1 215 ? 12.043 5.729 -17.747 1.00 89.31 215 GLU A N 1
ATOM 1730 C CA . GLU A 1 215 ? 11.144 4.758 -17.132 1.00 89.31 215 GLU A CA 1
ATOM 1731 C C . GLU A 1 215 ? 11.394 3.338 -17.661 1.00 89.31 215 GLU A C 1
ATOM 1733 O O . GLU A 1 215 ? 12.025 3.122 -18.702 1.00 89.31 215 GLU A O 1
ATOM 1738 N N . MET A 1 216 ? 10.876 2.320 -16.963 1.00 86.31 216 MET A N 1
ATOM 1739 C CA . MET A 1 216 ? 11.072 0.923 -17.384 1.00 86.31 216 MET A CA 1
ATOM 1740 C C . MET A 1 216 ? 10.473 0.624 -18.765 1.00 86.31 216 MET A C 1
ATOM 1742 O O . MET A 1 216 ? 11.085 -0.112 -19.541 1.00 86.31 216 MET A O 1
ATOM 1746 N N . TRP A 1 217 ? 9.298 1.175 -19.089 1.00 88.25 217 TRP A N 1
ATOM 1747 C CA . TRP A 1 217 ? 8.642 0.952 -20.386 1.00 88.25 217 TRP A CA 1
ATOM 1748 C C . TRP A 1 217 ? 9.296 1.732 -21.525 1.00 88.25 217 TRP A C 1
ATOM 1750 O O . TRP A 1 217 ? 9.174 1.316 -22.673 1.00 88.25 217 TRP A O 1
ATOM 1760 N N . THR A 1 218 ? 10.058 2.791 -21.227 1.00 90.88 218 THR A N 1
ATOM 1761 C CA . THR A 1 218 ? 10.839 3.532 -22.231 1.00 90.88 218 THR A CA 1
ATOM 1762 C C . THR A 1 218 ? 12.222 2.920 -22.471 1.00 90.88 218 THR A C 1
ATOM 1764 O O . THR A 1 218 ? 12.935 3.312 -23.404 1.00 90.88 218 THR A O 1
ATOM 1767 N N . ALA A 1 219 ? 12.606 1.902 -21.690 1.00 89.88 219 ALA A N 1
ATOM 1768 C CA . ALA A 1 219 ? 13.867 1.182 -21.825 1.00 89.88 219 ALA A CA 1
ATOM 1769 C C . ALA A 1 219 ? 13.851 0.139 -22.958 1.00 89.88 219 ALA A C 1
ATOM 1771 O O . ALA A 1 219 ? 12.864 -0.540 -23.239 1.00 89.88 219 ALA A O 1
ATOM 1772 N N . GLU A 1 220 ? 15.010 -0.061 -23.595 1.00 88.81 220 GLU A N 1
ATOM 1773 C CA . GLU A 1 220 ? 15.146 -1.000 -24.722 1.00 88.81 220 GLU A CA 1
ATOM 1774 C C . GLU A 1 220 ? 14.937 -2.466 -24.315 1.00 88.81 220 GLU A C 1
ATOM 1776 O O . GLU A 1 220 ? 14.588 -3.304 -25.147 1.00 88.81 220 GLU A O 1
ATOM 1781 N N . TRP A 1 221 ? 15.158 -2.794 -23.041 1.00 87.75 221 TRP A N 1
ATOM 1782 C CA . TRP A 1 221 ? 15.002 -4.156 -22.539 1.00 87.75 221 TRP A CA 1
ATOM 1783 C C . TRP A 1 221 ? 13.561 -4.667 -22.681 1.00 87.75 221 TRP A C 1
ATOM 1785 O O . TRP A 1 221 ? 13.367 -5.752 -23.229 1.00 87.75 221 TRP A O 1
ATOM 1795 N N . TRP A 1 222 ? 12.558 -3.877 -22.279 1.00 87.69 222 TRP A N 1
ATOM 1796 C CA . TRP A 1 222 ? 11.149 -4.275 -22.383 1.00 87.69 222 TRP A CA 1
ATOM 1797 C C . TRP A 1 222 ? 10.729 -4.425 -23.851 1.00 87.69 222 TRP A C 1
ATOM 1799 O O . TRP A 1 222 ? 10.132 -5.433 -24.224 1.00 87.69 222 TRP A O 1
ATOM 1809 N N . TRP A 1 223 ? 11.153 -3.510 -24.729 1.00 87.69 223 TRP A N 1
ATOM 1810 C CA . TRP A 1 223 ? 10.918 -3.633 -26.174 1.00 87.69 223 TRP A CA 1
ATOM 1811 C C . TRP A 1 223 ? 11.439 -4.966 -26.735 1.00 87.69 223 TRP A C 1
ATOM 1813 O O . TRP A 1 223 ? 10.720 -5.702 -27.414 1.00 87.69 223 TRP A O 1
ATOM 1823 N N . LYS A 1 224 ? 12.689 -5.327 -26.414 1.00 86.19 224 LYS A N 1
ATOM 1824 C CA . LYS A 1 224 ? 13.298 -6.598 -26.843 1.00 86.19 224 LYS A CA 1
ATOM 1825 C C . LYS A 1 224 ? 12.564 -7.811 -26.283 1.00 86.19 224 LYS A C 1
ATOM 1827 O O . LYS A 1 224 ? 12.380 -8.789 -27.008 1.00 86.19 224 LYS A O 1
ATOM 1832 N N . LEU A 1 225 ? 12.148 -7.750 -25.022 1.00 85.50 225 LEU A N 1
ATOM 1833 C CA . LEU A 1 225 ? 11.385 -8.808 -24.369 1.00 85.50 225 LEU A CA 1
ATOM 1834 C C . LEU A 1 225 ? 10.039 -9.032 -25.072 1.00 85.50 225 LEU A C 1
ATOM 1836 O O . LEU A 1 225 ? 9.678 -10.174 -25.362 1.00 85.50 225 LEU A O 1
ATOM 1840 N N . GLN A 1 226 ? 9.355 -7.947 -25.448 1.00 82.56 226 GLN A N 1
ATOM 1841 C CA . GLN A 1 226 ? 8.101 -8.007 -26.194 1.00 82.56 226 GLN A CA 1
ATOM 1842 C C . GLN A 1 226 ? 8.298 -8.691 -27.555 1.00 82.56 226 GLN A C 1
ATOM 1844 O O . GLN A 1 226 ? 7.564 -9.626 -27.879 1.00 82.56 226 GLN A O 1
ATOM 1849 N N . VAL A 1 227 ? 9.342 -8.327 -28.312 1.00 82.50 227 VAL A N 1
ATOM 1850 C CA . VAL A 1 227 ? 9.689 -8.983 -29.592 1.00 82.50 227 VAL A CA 1
ATOM 1851 C C . VAL A 1 227 ? 10.014 -10.473 -29.408 1.00 82.50 227 VAL A C 1
ATOM 1853 O O . VAL A 1 227 ? 9.607 -11.305 -30.221 1.00 82.50 227 VAL A O 1
ATOM 1856 N N . GLN A 1 228 ? 10.740 -10.846 -28.350 1.00 79.56 228 GLN A N 1
ATOM 1857 C CA . GLN A 1 228 ? 11.078 -12.248 -28.071 1.00 79.56 228 GLN A CA 1
ATOM 1858 C C . GLN A 1 228 ? 9.840 -13.084 -27.735 1.00 79.56 228 GLN A C 1
ATOM 1860 O O . GLN A 1 228 ? 9.673 -14.167 -28.298 1.00 79.56 228 GLN A O 1
ATOM 1865 N N . SER A 1 229 ? 8.952 -12.568 -26.884 1.00 72.06 229 SER A N 1
ATOM 1866 C CA . SER A 1 229 ? 7.683 -13.220 -26.536 1.00 72.06 229 SER A CA 1
ATOM 1867 C C . SER A 1 229 ? 6.802 -13.452 -27.774 1.00 72.06 229 SER A C 1
ATOM 1869 O O . SER A 1 229 ? 6.246 -14.540 -27.968 1.00 72.06 229 SER A O 1
ATOM 1871 N N . HIS A 1 230 ? 6.767 -12.476 -28.691 1.00 69.06 230 HIS A N 1
ATOM 1872 C CA . HIS A 1 230 ? 6.095 -12.616 -29.987 1.00 69.06 230 HIS A CA 1
ATOM 1873 C C . HIS A 1 230 ? 6.677 -13.762 -30.819 1.00 69.06 230 HIS A C 1
ATOM 1875 O O . HIS A 1 230 ? 5.931 -14.580 -31.353 1.00 69.06 230 HIS A O 1
ATOM 1881 N N . ARG A 1 231 ? 8.008 -13.870 -30.894 1.00 65.44 231 ARG A N 1
ATOM 1882 C CA . ARG A 1 231 ? 8.685 -14.944 -31.641 1.00 65.44 231 ARG A CA 1
ATOM 1883 C C . ARG A 1 231 ? 8.451 -16.325 -31.034 1.00 65.44 231 ARG A C 1
ATOM 1885 O O . ARG A 1 231 ? 8.257 -17.278 -31.779 1.00 65.44 231 ARG A O 1
ATOM 1892 N N . GLN A 1 232 ? 8.447 -16.450 -29.709 1.00 61.88 232 GLN A N 1
ATOM 1893 C CA . GLN A 1 232 ? 8.211 -17.735 -29.042 1.00 61.88 232 GLN A CA 1
ATOM 1894 C C . GLN A 1 232 ? 6.771 -18.226 -29.224 1.00 61.88 232 GLN A C 1
ATOM 1896 O O . GLN A 1 232 ? 6.563 -19.401 -29.518 1.00 61.88 232 GLN A O 1
ATOM 1901 N N . SER A 1 233 ? 5.794 -17.316 -29.154 1.00 60.41 233 SER A N 1
ATOM 1902 C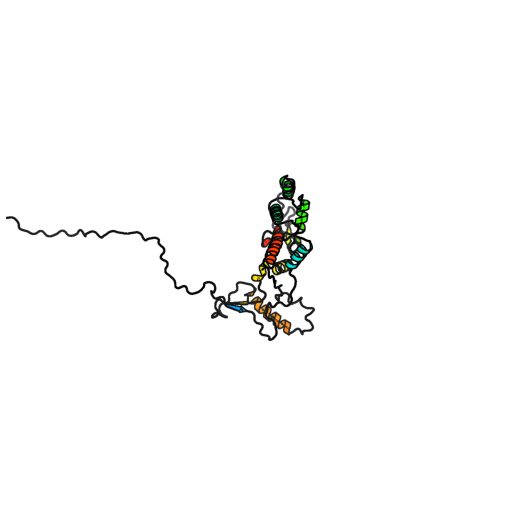 CA . SER A 1 233 ? 4.382 -17.630 -29.416 1.00 60.41 233 SER A CA 1
ATOM 1903 C C . SER A 1 233 ? 4.135 -18.162 -30.835 1.00 60.41 233 SER A C 1
ATOM 1905 O O . SER A 1 233 ? 3.174 -18.888 -31.051 1.00 60.41 233 SER A O 1
ATOM 1907 N N . ARG A 1 234 ? 4.990 -17.817 -31.810 1.00 55.97 234 ARG A N 1
ATOM 1908 C CA . ARG A 1 234 ? 4.895 -18.309 -33.199 1.00 55.97 234 ARG A CA 1
ATOM 1909 C C . ARG A 1 234 ? 5.336 -19.765 -33.360 1.00 55.97 234 ARG A C 1
ATOM 1911 O O . ARG A 1 234 ? 4.919 -20.414 -34.312 1.00 55.97 234 ARG A O 1
ATOM 1918 N N . ASN A 1 235 ? 6.176 -20.270 -32.456 1.00 51.91 235 ASN A N 1
ATOM 1919 C CA . ASN A 1 235 ? 6.753 -21.614 -32.551 1.00 51.91 235 ASN A CA 1
ATOM 1920 C C . ASN A 1 235 ? 5.936 -22.679 -31.804 1.00 51.91 235 ASN A C 1
ATOM 1922 O O . ASN A 1 235 ? 6.124 -23.867 -32.057 1.00 51.91 235 ASN A O 1
ATOM 1926 N N . PHE A 1 236 ? 5.034 -22.273 -30.908 1.00 46.62 236 PHE A N 1
ATOM 1927 C CA . PHE A 1 236 ? 4.097 -23.170 -30.236 1.00 46.62 236 PHE A CA 1
ATOM 1928 C C . PHE A 1 236 ? 2.740 -23.108 -30.943 1.00 46.62 236 PHE A C 1
ATOM 1930 O O . PHE A 1 236 ? 2.090 -22.065 -30.982 1.00 46.62 236 PHE A O 1
ATOM 1937 N N . GLY A 1 237 ? 2.333 -24.226 -31.550 1.00 43.19 237 GLY A N 1
ATOM 1938 C CA . GLY A 1 237 ? 1.033 -24.364 -32.205 1.00 43.19 237 GLY A CA 1
ATOM 1939 C C . GLY A 1 237 ? -0.129 -24.068 -31.250 1.00 43.19 237 GLY A C 1
ATOM 1940 O O . GLY A 1 237 ? -0.036 -24.272 -30.040 1.00 43.19 237 GLY A O 1
ATOM 1941 N N . ARG A 1 238 ? -1.241 -23.592 -31.820 1.00 45.50 238 ARG A N 1
ATOM 1942 C CA . ARG A 1 238 ? -2.433 -23.058 -31.134 1.00 45.50 238 ARG A CA 1
ATOM 1943 C C . ARG A 1 238 ? -3.092 -24.020 -30.116 1.00 45.50 238 ARG A C 1
ATOM 1945 O O . ARG A 1 238 ? -3.873 -23.556 -29.293 1.00 45.50 238 ARG A O 1
ATOM 1952 N N . ASP A 1 239 ? -2.735 -25.305 -30.117 1.00 38.59 239 ASP A N 1
ATOM 1953 C CA . ASP A 1 239 ? -3.367 -26.350 -29.295 1.00 38.59 239 ASP A CA 1
ATOM 1954 C C . ASP A 1 239 ? -2.699 -26.593 -27.925 1.00 38.59 239 ASP A C 1
ATOM 1956 O O . ASP A 1 239 ? -3.260 -27.299 -27.091 1.00 38.59 239 ASP A O 1
ATOM 1960 N N . GLU A 1 240 ? -1.543 -25.982 -27.635 1.00 37.97 240 GLU A N 1
ATOM 1961 C CA . GLU A 1 240 ? -0.797 -26.219 -26.379 1.00 37.97 240 GLU A CA 1
ATOM 1962 C C . GLU A 1 240 ? -0.744 -24.995 -25.436 1.00 37.97 240 GLU A C 1
ATOM 1964 O O . GLU A 1 240 ? -0.026 -24.976 -24.436 1.00 37.97 240 GLU A O 1
ATOM 1969 N N . LEU A 1 241 ? -1.539 -23.957 -25.720 1.00 39.84 241 LEU A N 1
ATOM 1970 C CA . LEU A 1 241 ? -1.568 -22.694 -24.965 1.00 39.84 241 LEU A CA 1
ATOM 1971 C C . LEU A 1 241 ? -2.287 -22.770 -23.604 1.00 39.84 241 LEU A C 1
ATOM 1973 O O . LEU A 1 241 ? -2.310 -21.778 -22.882 1.00 39.84 241 LEU A O 1
ATOM 1977 N N . GLN A 1 242 ? -2.840 -23.926 -23.217 1.00 37.16 242 GLN A N 1
ATOM 1978 C CA . GLN A 1 242 ? -3.542 -24.077 -21.933 1.00 37.16 242 GLN A CA 1
ATOM 1979 C C . GLN A 1 242 ? -2.648 -24.471 -20.744 1.00 37.16 242 GLN A C 1
ATOM 1981 O O . GLN A 1 242 ? -3.113 -24.378 -19.613 1.00 37.16 242 GLN A O 1
ATOM 1986 N N . PHE A 1 243 ? -1.383 -24.873 -20.942 1.00 31.09 243 PHE A N 1
ATOM 1987 C CA . PHE A 1 243 ? -0.587 -25.457 -19.842 1.00 31.09 243 PHE A CA 1
ATOM 1988 C C . PHE A 1 243 ? 0.819 -24.884 -19.607 1.00 31.09 243 PHE A C 1
ATOM 1990 O O . PHE A 1 243 ? 1.525 -25.369 -18.725 1.00 31.09 243 PHE A O 1
ATOM 1997 N N . LYS A 1 244 ? 1.237 -23.825 -20.316 1.00 30.06 244 LYS A N 1
ATOM 1998 C CA . LYS A 1 244 ? 2.558 -23.192 -20.102 1.00 30.06 244 LYS A CA 1
ATOM 1999 C C . LYS A 1 244 ? 2.549 -21.667 -19.988 1.00 30.06 244 LYS A C 1
ATOM 2001 O O . LYS A 1 244 ? 3.548 -21.009 -20.265 1.00 30.06 244 LYS A O 1
ATOM 2006 N N . THR A 1 245 ? 1.497 -21.108 -19.397 1.00 37.38 245 THR A N 1
ATOM 2007 C CA . THR A 1 245 ? 1.501 -19.747 -18.816 1.00 37.38 245 THR A CA 1
ATOM 2008 C C . THR A 1 245 ? 2.449 -19.606 -17.608 1.00 37.38 245 THR A C 1
ATOM 2010 O O . THR A 1 245 ? 2.424 -18.597 -16.919 1.00 37.38 245 THR A O 1
ATOM 2013 N N . GLN A 1 246 ? 3.288 -20.613 -17.341 1.00 31.06 246 GLN A N 1
ATOM 2014 C CA . GLN A 1 246 ? 4.284 -20.642 -16.268 1.00 31.06 246 GLN A CA 1
ATOM 2015 C C . GLN A 1 246 ? 5.707 -20.292 -16.741 1.00 31.06 246 GLN A C 1
ATOM 2017 O O . GLN A 1 246 ? 6.602 -20.161 -15.919 1.00 31.06 246 GLN A O 1
ATOM 2022 N N . SER A 1 247 ? 5.960 -20.167 -1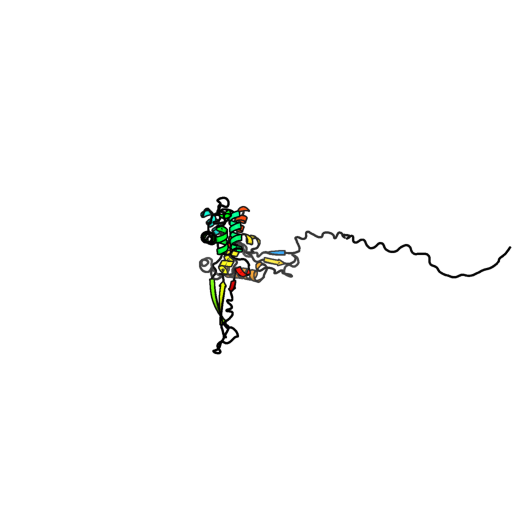8.052 1.00 28.44 247 SER A N 1
ATOM 2023 C CA . SER A 1 247 ? 7.318 -19.904 -18.581 1.00 28.44 247 SER A CA 1
ATOM 2024 C C . SER A 1 247 ? 7.480 -18.548 -19.274 1.00 28.44 247 SER A C 1
ATOM 2026 O O . SER A 1 247 ? 8.574 -18.224 -19.726 1.00 28.44 247 SER A O 1
ATOM 2028 N N . VAL A 1 248 ? 6.422 -17.733 -19.319 1.00 35.31 248 VAL A N 1
ATOM 2029 C CA . VAL A 1 248 ? 6.451 -16.349 -19.824 1.00 35.31 248 VAL A CA 1
ATOM 2030 C C . VAL A 1 248 ? 6.042 -15.388 -18.700 1.00 35.31 248 VAL A C 1
ATOM 2032 O O . VAL A 1 248 ? 5.210 -14.510 -18.881 1.00 35.31 248 VAL A O 1
ATOM 2035 N N . GLU A 1 249 ? 6.619 -15.556 -17.509 1.00 30.98 249 GLU A N 1
ATOM 2036 C CA . GLU A 1 249 ? 6.341 -14.729 -16.315 1.00 30.98 249 GLU A CA 1
ATOM 2037 C C . GLU A 1 249 ? 6.823 -13.264 -16.418 1.00 30.98 249 GLU A C 1
ATOM 2039 O O . GLU A 1 249 ? 6.743 -12.514 -15.452 1.00 30.98 249 GLU A O 1
ATOM 2044 N N . LEU A 1 250 ? 7.304 -12.821 -17.585 1.00 32.94 250 LEU A N 1
ATOM 2045 C CA . LEU A 1 250 ? 7.759 -11.443 -17.806 1.00 32.94 250 LEU A CA 1
ATOM 2046 C C . LEU A 1 250 ? 7.009 -10.707 -18.925 1.00 32.94 250 LEU A C 1
ATOM 2048 O O . LEU A 1 250 ? 7.256 -9.522 -19.128 1.00 32.94 250 LEU A O 1
ATOM 2052 N N . ALA A 1 251 ? 6.094 -11.358 -19.652 1.00 34.56 251 ALA A N 1
ATOM 2053 C CA . ALA A 1 251 ? 5.219 -10.624 -20.565 1.00 34.56 251 ALA A CA 1
ATOM 2054 C C . ALA A 1 251 ? 4.127 -9.939 -19.737 1.00 34.56 251 ALA A C 1
ATOM 2056 O O . ALA A 1 251 ? 3.368 -10.608 -19.041 1.00 34.56 251 ALA A O 1
ATOM 2057 N N . THR A 1 252 ? 4.093 -8.610 -19.792 1.00 44.31 252 THR A N 1
ATOM 2058 C CA . THR A 1 252 ? 3.258 -7.714 -18.987 1.00 44.31 252 THR A CA 1
ATOM 2059 C C . THR A 1 252 ? 1.763 -7.986 -19.173 1.00 44.31 252 THR A C 1
ATOM 2061 O O . THR A 1 252 ? 1.080 -7.312 -19.936 1.00 44.31 252 THR A O 1
ATOM 2064 N N . VAL A 1 253 ? 1.232 -8.981 -18.467 1.00 45.47 253 VAL A N 1
ATOM 2065 C CA . VAL A 1 253 ? -0.206 -9.127 -18.235 1.00 45.47 253 VAL A CA 1
ATOM 2066 C C . VAL A 1 253 ? -0.488 -8.441 -16.907 1.00 45.47 253 VAL A C 1
ATOM 2068 O O . VAL A 1 253 ? -0.459 -9.055 -15.843 1.00 45.47 253 VAL A O 1
ATOM 2071 N N . GLY A 1 254 ? -0.662 -7.125 -16.969 1.00 48.50 254 GLY A N 1
ATOM 2072 C CA . GLY A 1 254 ? -1.116 -6.332 -15.835 1.00 48.50 254 GLY A CA 1
ATOM 2073 C C . GLY A 1 254 ? -2.620 -6.053 -15.952 1.00 48.50 254 GLY A C 1
ATOM 2074 O O . GLY A 1 254 ? -3.132 -5.962 -17.067 1.00 48.50 254 GLY A O 1
ATOM 2075 N N . PRO A 1 255 ? -3.353 -5.942 -14.834 1.00 51.88 255 PRO A N 1
ATOM 2076 C CA . PRO A 1 255 ? -4.762 -5.567 -14.869 1.00 51.88 255 PRO A CA 1
ATOM 2077 C C . PRO A 1 255 ? -4.909 -4.107 -15.321 1.00 51.88 255 PRO A C 1
ATOM 2079 O O . PRO A 1 255 ? -4.407 -3.219 -14.640 1.00 51.88 255 PRO A O 1
ATOM 2082 N N . GLU A 1 256 ? -5.610 -3.846 -16.429 1.00 58.91 256 GLU A N 1
ATOM 2083 C CA . GLU A 1 256 ? -6.066 -2.495 -16.785 1.00 58.91 256 GLU A CA 1
ATOM 2084 C C . GLU A 1 256 ? -7.310 -2.167 -15.953 1.00 58.91 256 GLU A C 1
ATOM 2086 O O . GLU A 1 256 ? -8.329 -2.859 -16.023 1.00 58.91 256 GLU A O 1
ATOM 2091 N N . ILE A 1 257 ? -7.230 -1.120 -15.136 1.00 60.91 257 ILE A N 1
ATOM 2092 C CA . ILE A 1 257 ? -8.339 -0.729 -14.268 1.00 60.91 257 ILE A CA 1
ATOM 2093 C C . ILE A 1 257 ? -9.246 0.224 -15.048 1.00 60.91 257 ILE A C 1
ATOM 2095 O O . ILE A 1 257 ? -8.783 1.248 -15.534 1.00 60.91 257 ILE A O 1
ATOM 2099 N N . ARG A 1 258 ? -10.549 -0.059 -15.110 1.00 55.91 258 ARG A N 1
ATOM 2100 C CA . ARG A 1 258 ? -11.578 0.878 -15.595 1.00 55.91 258 ARG A CA 1
ATOM 2101 C C . ARG A 1 258 ? -12.379 1.383 -14.407 1.00 55.91 258 ARG A C 1
ATOM 2103 O O . ARG A 1 258 ? -12.535 0.686 -13.416 1.00 55.91 258 ARG A O 1
ATOM 2110 N N . GLY A 1 259 ? -12.807 2.632 -14.410 1.00 52.53 259 GLY A N 1
ATOM 2111 C CA . GLY A 1 259 ? -13.486 3.212 -13.255 1.00 52.53 259 GLY A CA 1
ATOM 2112 C C . GLY A 1 259 ? -13.960 4.584 -13.632 1.00 52.53 259 GLY A C 1
ATOM 2113 O O . GLY A 1 259 ? -13.141 5.482 -13.806 1.00 52.53 259 GLY A O 1
ATOM 2114 N N . ASP A 1 260 ? -15.271 4.682 -13.784 1.00 54.31 260 ASP A N 1
ATOM 2115 C CA . ASP A 1 260 ? -15.904 5.727 -14.579 1.00 54.31 260 ASP A CA 1
ATOM 2116 C C . ASP A 1 260 ? -16.677 6.733 -13.708 1.00 54.31 260 ASP A C 1
ATOM 2118 O O . ASP A 1 260 ? -17.458 7.521 -14.234 1.00 54.31 260 ASP A O 1
ATOM 2122 N N . SER A 1 261 ? -16.492 6.748 -12.375 1.00 60.00 261 SER A N 1
ATOM 2123 C CA . SER A 1 261 ? -17.180 7.725 -11.514 1.00 60.00 261 SER A CA 1
ATOM 2124 C C . SER A 1 261 ? -16.308 8.370 -10.417 1.00 60.00 261 SER A C 1
ATOM 2126 O O . SER A 1 261 ? -15.492 7.708 -9.777 1.00 60.00 261 SER A O 1
ATOM 2128 N N . PRO A 1 262 ? -16.517 9.663 -10.101 1.00 63.00 262 PRO A N 1
ATOM 2129 C CA . PRO A 1 262 ? -15.859 10.325 -8.967 1.00 63.00 262 PRO A CA 1
ATOM 2130 C C . PRO A 1 262 ? -16.178 9.693 -7.602 1.00 63.00 262 PRO A C 1
ATOM 2132 O O . PRO A 1 262 ? -15.338 9.685 -6.701 1.00 63.00 262 PRO A O 1
ATOM 2135 N N . SER A 1 263 ? -17.383 9.135 -7.439 1.00 63.53 263 SER A N 1
ATOM 2136 C CA . SER A 1 263 ? -17.776 8.409 -6.224 1.00 63.53 263 SER A CA 1
ATOM 2137 C C . SER A 1 263 ? -16.972 7.120 -6.038 1.00 63.53 263 SER A C 1
ATOM 2139 O O . SER A 1 263 ? -16.584 6.801 -4.916 1.00 63.53 263 SER A O 1
ATOM 2141 N N . PHE A 1 264 ? -16.651 6.434 -7.137 1.00 64.19 264 PHE A N 1
ATOM 2142 C CA . PHE A 1 264 ? -15.785 5.259 -7.158 1.00 64.19 264 PHE A CA 1
ATOM 2143 C C . PHE A 1 264 ? -14.385 5.623 -6.640 1.00 64.19 264 PHE A C 1
ATOM 2145 O O . PHE A 1 264 ? -13.898 4.999 -5.701 1.00 64.19 264 PHE A O 1
ATOM 2152 N N . VAL A 1 265 ? -13.780 6.707 -7.140 1.00 68.31 265 VAL A N 1
ATOM 2153 C CA . VAL A 1 265 ? -12.443 7.165 -6.705 1.00 68.31 265 VAL A CA 1
ATOM 2154 C C . VAL A 1 265 ? -12.404 7.534 -5.217 1.00 68.31 265 VAL A C 1
ATOM 2156 O O . VAL A 1 265 ? -11.483 7.121 -4.509 1.00 68.31 265 VAL A O 1
ATOM 2159 N N . LYS A 1 266 ? -13.410 8.265 -4.712 1.00 72.75 266 LYS A N 1
ATOM 2160 C CA . LYS A 1 266 ? -13.477 8.647 -3.288 1.00 72.75 266 LYS A CA 1
ATOM 2161 C C . LYS A 1 266 ? -13.489 7.421 -2.371 1.00 72.75 266 LYS A C 1
ATOM 2163 O O . LYS A 1 266 ? -12.791 7.412 -1.357 1.00 72.75 266 LYS A O 1
ATOM 2168 N N . HIS A 1 267 ? -14.246 6.387 -2.729 1.00 74.06 267 HIS A N 1
ATOM 2169 C CA . HIS A 1 267 ? -14.329 5.173 -1.926 1.00 74.06 267 HIS A CA 1
ATOM 2170 C C . HIS A 1 267 ? -12.985 4.422 -1.886 1.00 74.06 267 HIS A C 1
ATOM 2172 O O . HIS A 1 267 ? -12.527 4.031 -0.811 1.00 74.06 267 HIS A O 1
ATOM 2178 N N . PHE A 1 268 ? -12.283 4.292 -3.018 1.00 77.94 268 PHE A N 1
ATOM 2179 C CA . PHE A 1 268 ? -10.952 3.665 -3.026 1.00 77.94 268 PHE A CA 1
ATOM 2180 C C . PHE A 1 268 ? -9.921 4.427 -2.218 1.00 77.94 268 PHE A C 1
ATOM 2182 O O . PHE A 1 268 ? -9.131 3.802 -1.516 1.00 77.94 268 PHE A O 1
ATOM 2189 N N . MET A 1 269 ? -9.958 5.759 -2.255 1.00 79.69 269 MET A N 1
ATOM 2190 C CA . MET A 1 269 ? -9.118 6.582 -1.387 1.00 79.69 269 MET A CA 1
ATOM 2191 C C . MET A 1 269 ? -9.404 6.316 0.099 1.00 79.69 269 MET A C 1
ATOM 2193 O O . MET A 1 269 ? -8.484 6.359 0.919 1.00 79.69 269 MET A O 1
ATOM 2197 N N . CYS A 1 270 ? -10.651 5.990 0.458 1.00 81.50 270 CYS A N 1
ATOM 2198 C CA . CYS A 1 270 ? -10.990 5.586 1.820 1.00 81.50 270 CYS A CA 1
ATOM 2199 C C . CYS A 1 270 ? -10.406 4.212 2.175 1.00 81.50 270 CYS A C 1
ATOM 2201 O O . CYS A 1 270 ? -9.724 4.103 3.193 1.00 81.50 270 CYS A O 1
ATOM 2203 N N . ILE A 1 271 ? -10.572 3.196 1.317 1.00 81.94 271 ILE A N 1
ATOM 2204 C CA . ILE A 1 271 ? -9.944 1.869 1.487 1.00 81.94 271 ILE A CA 1
ATOM 2205 C C . ILE A 1 271 ? -8.416 2.001 1.608 1.00 81.94 271 ILE A C 1
ATOM 2207 O O . ILE A 1 271 ? -7.801 1.415 2.498 1.00 81.94 271 ILE A O 1
ATOM 2211 N N . GLU A 1 272 ? -7.792 2.817 0.760 1.00 81.69 272 GLU A N 1
ATOM 2212 C CA . GLU A 1 272 ? -6.367 3.158 0.829 1.00 81.69 272 GLU A CA 1
ATOM 2213 C C . GLU A 1 272 ? -5.996 3.788 2.173 1.00 81.69 272 GLU A C 1
ATOM 2215 O O . GLU A 1 272 ? -5.038 3.364 2.821 1.00 81.69 272 GLU A O 1
ATOM 2220 N N . SER A 1 273 ? -6.765 4.777 2.636 1.00 81.44 273 SER A N 1
ATOM 2221 C CA . SER A 1 273 ? -6.535 5.394 3.943 1.00 81.44 273 SER A CA 1
ATOM 2222 C C . SER A 1 273 ? -6.701 4.399 5.091 1.00 81.44 273 SER A C 1
ATOM 2224 O O . SER A 1 273 ? -5.980 4.522 6.082 1.00 81.44 273 SER A O 1
ATOM 2226 N N . GLN A 1 274 ? -7.642 3.461 4.995 1.00 82.38 274 GLN A N 1
ATOM 2227 C CA . GLN A 1 274 ? -7.853 2.410 5.991 1.00 82.38 274 GLN A CA 1
ATOM 2228 C C . GLN A 1 274 ? -6.645 1.477 6.064 1.00 82.38 274 GLN A C 1
ATOM 2230 O O . GLN A 1 274 ? -6.185 1.140 7.150 1.00 82.38 274 GLN A O 1
ATOM 2235 N N . ARG A 1 275 ? -6.061 1.142 4.913 1.00 77.12 275 ARG A N 1
ATOM 2236 C CA . ARG A 1 275 ? -4.888 0.260 4.798 1.00 77.12 275 ARG A CA 1
ATOM 2237 C C . ARG A 1 275 ? -3.600 0.941 5.254 1.00 77.12 275 ARG A C 1
ATOM 2239 O O . ARG A 1 275 ? -2.795 0.342 5.968 1.00 77.12 275 ARG A O 1
ATOM 2246 N N . LYS A 1 276 ? -3.436 2.225 4.923 1.00 73.56 276 LYS A N 1
ATOM 2247 C CA . LYS A 1 276 ? -2.312 3.071 5.365 1.00 73.56 276 LYS A CA 1
ATOM 2248 C C . LYS A 1 276 ? -2.321 3.376 6.861 1.00 73.56 276 LYS A C 1
ATOM 2250 O O . LYS A 1 276 ? -1.305 3.817 7.385 1.00 73.56 276 LYS A O 1
ATOM 2255 N N . MET A 1 277 ? -3.412 3.086 7.574 1.00 71.44 277 MET A N 1
ATOM 2256 C CA . MET A 1 277 ? -3.443 3.162 9.039 1.00 71.44 277 MET A CA 1
ATOM 2257 C C . MET A 1 277 ? -2.320 2.327 9.687 1.00 71.44 277 MET A C 1
ATOM 2259 O O . MET A 1 277 ? -1.847 2.683 10.762 1.00 71.44 277 MET A O 1
ATOM 2263 N N . PHE A 1 278 ? -1.853 1.267 9.015 1.00 59.16 278 PHE A N 1
ATOM 2264 C CA . PHE A 1 278 ? -0.842 0.341 9.533 1.00 59.16 278 PHE A CA 1
ATOM 2265 C C . PHE A 1 278 ? 0.562 0.513 8.936 1.00 59.16 278 PHE A C 1
ATOM 2267 O O . PHE A 1 278 ? 1.488 -0.162 9.385 1.00 59.16 278 PHE A O 1
ATOM 2274 N N . VAL A 1 279 ? 0.743 1.365 7.920 1.00 53.59 279 VAL A N 1
ATOM 2275 C CA . VAL A 1 279 ? 2.016 1.488 7.187 1.00 53.59 279 VAL A CA 1
ATOM 2276 C C . VAL A 1 279 ? 2.304 2.959 6.916 1.00 53.59 279 VAL A C 1
ATOM 2278 O O . VAL A 1 279 ? 1.544 3.626 6.217 1.00 53.59 279 VAL A O 1
ATOM 2281 N N . SER A 1 280 ? 3.396 3.478 7.481 1.00 46.84 280 SER A N 1
ATOM 2282 C CA . SER A 1 280 ? 3.700 4.911 7.442 1.00 46.84 280 SER A CA 1
ATOM 2283 C C . SER A 1 280 ? 4.668 5.313 6.327 1.00 46.84 280 SER A C 1
ATOM 2285 O O . SER A 1 280 ? 4.786 6.505 6.046 1.00 46.84 280 SER A O 1
ATOM 2287 N N . ASN A 1 281 ? 5.344 4.362 5.665 1.00 36.31 281 ASN A N 1
ATOM 2288 C CA . ASN A 1 281 ? 6.349 4.691 4.651 1.00 36.31 281 ASN A CA 1
ATOM 2289 C C . ASN A 1 281 ? 6.556 3.604 3.579 1.00 36.31 281 ASN A C 1
ATOM 2291 O O . ASN A 1 281 ? 6.357 2.425 3.846 1.00 36.31 281 ASN A O 1
ATOM 2295 N N . LEU A 1 282 ? 7.025 3.990 2.386 1.00 39.38 282 LEU A N 1
ATOM 2296 C CA . LEU A 1 282 ? 7.292 3.090 1.246 1.00 39.38 282 LEU A CA 1
ATOM 2297 C C . LEU A 1 282 ? 8.383 2.044 1.535 1.00 39.38 282 LEU A C 1
ATOM 2299 O O . LEU A 1 282 ? 8.283 0.910 1.076 1.00 39.38 282 LEU A O 1
ATOM 2303 N N . SER A 1 283 ? 9.388 2.373 2.353 1.00 41.75 283 SER A N 1
ATOM 2304 C CA . SER A 1 283 ? 10.364 1.386 2.842 1.00 41.75 283 SER A CA 1
ATOM 2305 C C . SER A 1 283 ? 9.728 0.353 3.780 1.00 41.75 283 SER A C 1
ATOM 2307 O O . SER A 1 283 ? 10.121 -0.810 3.758 1.00 41.75 283 SER A O 1
ATOM 2309 N N . GLU A 1 284 ? 8.689 0.738 4.529 1.00 49.75 284 GLU A N 1
ATOM 2310 C CA . GLU A 1 284 ? 7.894 -0.173 5.359 1.00 49.75 284 GLU A CA 1
ATOM 2311 C C . GLU A 1 284 ? 6.903 -1.019 4.543 1.00 49.75 284 GLU A C 1
ATOM 2313 O O . GLU A 1 284 ? 6.237 -1.870 5.119 1.00 49.75 284 GLU A O 1
ATOM 2318 N N . ILE A 1 285 ? 6.772 -0.819 3.224 1.00 51.09 285 ILE A N 1
ATOM 2319 C CA . ILE A 1 285 ? 5.852 -1.616 2.391 1.00 51.09 285 ILE A CA 1
ATOM 2320 C C . ILE A 1 285 ? 6.434 -3.000 2.084 1.00 51.09 285 ILE A C 1
ATOM 2322 O O . ILE A 1 285 ? 5.674 -3.957 1.945 1.00 51.09 285 ILE A O 1
ATOM 2326 N N . LEU A 1 286 ? 7.761 -3.123 1.988 1.00 52.88 286 LEU A N 1
ATOM 2327 C CA . LEU A 1 286 ? 8.413 -4.358 1.541 1.00 52.88 286 LEU A CA 1
ATOM 2328 C C . LEU A 1 286 ? 9.107 -5.116 2.675 1.00 52.88 286 LEU A C 1
ATOM 2330 O O . LEU A 1 286 ? 8.947 -6.334 2.777 1.00 52.88 286 LEU A O 1
ATOM 2334 N N . MET A 1 287 ? 9.873 -4.421 3.521 1.00 54.19 287 MET A N 1
ATOM 2335 C CA . MET A 1 287 ? 10.667 -5.055 4.577 1.00 54.19 287 MET A CA 1
ATOM 2336 C C . MET A 1 287 ? 10.860 -4.135 5.783 1.00 54.19 287 MET A C 1
ATOM 2338 O O . MET A 1 287 ? 11.068 -2.932 5.645 1.00 54.19 287 MET A O 1
ATOM 2342 N N . LYS A 1 288 ? 10.870 -4.719 6.982 1.00 63.25 288 LYS A N 1
ATOM 2343 C CA . LYS A 1 288 ? 11.242 -4.045 8.228 1.00 63.25 288 LYS A CA 1
ATOM 2344 C C . LYS A 1 288 ? 12.179 -4.949 9.019 1.00 63.25 288 LYS A C 1
ATOM 2346 O O . LYS A 1 288 ? 11.813 -6.060 9.390 1.00 63.25 288 LYS A O 1
ATOM 2351 N N . VAL A 1 289 ? 13.393 -4.473 9.278 1.00 54.97 289 VAL A N 1
ATOM 2352 C CA . VAL A 1 289 ? 14.355 -5.178 10.134 1.00 54.97 289 VAL A CA 1
ATOM 2353 C C . VAL A 1 289 ? 14.310 -4.550 11.513 1.00 54.97 289 VAL A C 1
ATOM 2355 O O . VAL A 1 289 ? 14.517 -3.342 11.654 1.00 54.97 289 VAL A O 1
ATOM 2358 N N . LYS A 1 290 ? 14.030 -5.358 12.534 1.00 55.78 290 LYS A N 1
ATOM 2359 C CA . LYS A 1 290 ? 14.110 -4.929 13.927 1.00 55.78 290 LYS A CA 1
ATOM 2360 C C . LYS A 1 290 ? 15.327 -5.589 14.561 1.00 55.78 290 LYS A C 1
ATOM 2362 O O . LYS A 1 290 ? 15.369 -6.801 14.735 1.00 55.78 290 LYS A O 1
ATOM 2367 N N . VAL A 1 291 ? 16.315 -4.768 14.903 1.00 46.66 291 VAL A N 1
ATOM 2368 C CA . VAL A 1 291 ? 17.515 -5.214 15.615 1.00 46.66 291 VAL A CA 1
ATOM 2369 C C . VAL A 1 291 ? 17.233 -5.123 17.112 1.00 46.66 291 VAL A C 1
ATOM 2371 O O . VAL A 1 291 ? 17.112 -4.025 17.662 1.00 46.66 291 VAL A O 1
ATOM 2374 N N . SER A 1 292 ? 17.100 -6.267 17.779 1.00 42.03 292 SER A N 1
ATOM 2375 C CA . SER A 1 292 ? 17.047 -6.328 19.241 1.00 42.03 292 SER A CA 1
ATOM 2376 C C . SER A 1 292 ? 18.472 -6.324 19.783 1.00 42.03 292 SER A C 1
ATOM 2378 O O . SER A 1 292 ? 19.046 -7.368 20.068 1.00 42.03 292 SER A O 1
ATOM 2380 N N . VAL A 1 293 ? 19.063 -5.135 19.929 1.00 35.78 293 VAL A N 1
ATOM 2381 C CA . VAL A 1 293 ? 20.349 -4.996 20.626 1.00 35.78 293 VAL A CA 1
ATOM 2382 C C . VAL A 1 293 ? 20.110 -5.274 22.112 1.00 35.78 293 VAL A C 1
ATOM 2384 O O . VAL A 1 293 ? 19.629 -4.402 22.839 1.00 35.78 293 VAL A O 1
ATOM 2387 N N . TYR A 1 294 ? 20.443 -6.477 22.583 1.00 36.41 294 TYR A N 1
ATOM 2388 C CA . TYR A 1 294 ? 20.551 -6.748 24.016 1.00 36.41 294 TYR A CA 1
ATOM 2389 C C . TYR A 1 294 ? 21.701 -5.903 24.584 1.00 36.41 294 TYR A C 1
ATOM 2391 O O . TYR A 1 294 ? 22.878 -6.243 24.470 1.00 36.41 294 TYR A O 1
ATOM 2399 N N . ARG A 1 295 ? 21.363 -4.747 25.166 1.00 37.53 295 ARG A N 1
ATOM 2400 C CA . ARG A 1 295 ? 22.292 -3.913 25.934 1.00 37.53 295 ARG A CA 1
ATOM 2401 C C . ARG A 1 295 ? 22.283 -4.348 27.403 1.00 37.53 295 ARG A C 1
ATOM 2403 O O . ARG A 1 295 ? 21.228 -4.398 28.022 1.00 37.53 295 ARG A O 1
ATOM 2410 N N . GLU A 1 296 ? 23.496 -4.538 27.921 1.00 34.81 296 GLU A N 1
ATOM 2411 C CA . GLU A 1 296 ? 23.905 -4.661 29.330 1.00 34.81 296 GLU A CA 1
ATOM 2412 C C . GLU A 1 296 ? 23.669 -6.003 30.046 1.00 34.81 296 GLU A C 1
ATOM 2414 O O . GLU A 1 296 ? 22.700 -6.186 30.776 1.00 34.81 296 GLU A O 1
ATOM 2419 N N . VAL A 1 297 ? 24.696 -6.861 30.022 1.00 32.34 297 VAL A N 1
ATOM 2420 C CA . VAL A 1 297 ? 25.108 -7.556 31.250 1.00 32.34 297 VAL A CA 1
ATOM 2421 C C . VAL A 1 297 ? 26.273 -6.762 31.840 1.00 32.34 297 VAL A C 1
ATOM 2423 O O . VAL A 1 297 ? 27.396 -6.804 31.344 1.00 32.34 297 VAL A O 1
ATOM 2426 N N . LYS A 1 298 ? 25.986 -5.970 32.880 1.00 36.19 298 LYS A N 1
ATOM 2427 C CA . LYS A 1 298 ? 27.012 -5.431 33.780 1.00 36.19 298 LYS A CA 1
ATOM 2428 C C . LYS A 1 298 ? 27.648 -6.607 34.516 1.00 36.19 298 LYS A C 1
ATOM 2430 O O . LYS A 1 298 ? 27.028 -7.149 35.429 1.00 36.19 298 LYS A O 1
ATOM 2435 N N . LEU A 1 299 ? 28.871 -6.973 34.148 1.00 35.28 299 LEU A N 1
ATOM 2436 C CA . LEU A 1 299 ? 29.733 -7.748 35.036 1.00 35.28 299 LEU A CA 1
ATOM 2437 C C . LEU A 1 299 ? 30.207 -6.805 36.156 1.00 35.28 299 LEU A C 1
ATOM 2439 O O . LEU A 1 299 ? 30.739 -5.727 35.883 1.00 35.28 299 LEU A O 1
ATOM 2443 N N . LYS A 1 300 ? 29.878 -7.172 37.399 1.00 36.16 300 LYS A N 1
ATOM 2444 C CA . LYS A 1 300 ? 30.395 -6.563 38.631 1.00 36.16 300 LYS A CA 1
ATOM 2445 C C . LYS A 1 300 ? 31.768 -7.127 38.954 1.00 36.16 300 LYS A C 1
ATOM 2447 O O . LYS A 1 300 ? 31.950 -8.336 38.701 1.00 36.16 300 LYS A O 1
#

Radius of gyration: 36.43 Å; chains: 1; bounding box: 74×137×78 Å

Foldseek 3Di:
DDDDDDDDDDDDDDDDDDDDDDDDPPDDDDDDDPPDDDPPDQAKDKDFQDDPDPPDDGFPPDPDADAAPLNVLVVVQVVVVHDLLGVWDDPVLSVVLLCCLVPHDQVRQQVVLPDPVVVPCVVVGPDRGSVSSVVRLVRADEAFDKDWDWDKAFDPDADPVRHTDIFIKIKIFGDVVSLVSNVLRQPVCLVVDDRGAMWIASHPVCVPPGTDDDDPSNDVVRVVLVVVVVVVVVVDDPPPVPPVPPPSVPNRPGHNDDDDDPVRVVSSVSSVVSHCSVPPDPVSSGIDMDGPPPDDPDDD

InterPro domains:
  IPR041078 Plavaka transposase [PF18759] (127-228)

Secondary structure (DSSP, 8-state):
-------------PPPPPPP-PPPP-PPP-------S-GGGSS-EEEE----STTPPPTT--------HHHHHHHHHHHTT-BTTBTSSSHHHHHHHHHHHHH--HHHHHHHHTSHHHHSTTT--S--SHHHHHHHHTTS---SPPEEEEEEEEEEEE-TTSPEEEEEEEEEE--HHHHHHHHHH-GGGGGG---S-EEEES-STTTTTSEE--STTTSHHHHHHHHHHHHHHHHS-TTSTTS-TTS-TTS--PPPP----HHHHHHHHHHHHHHHTT---THHHHEEEE----------